Protein AF-A0A7S4SI48-F1 (afdb_monomer_lite)

Foldseek 3Di:
DDPQLPPPDDLVSNLVCQACVVVPPVQNVLQVVLLVLLVVLLVVLLVPPPPVPCSVVVVVLVVVLLVVQQVVSSVCCNVVVHHYDNLNSLLSLLLSVQSVVVVVVVVVVVVPDDDDDDPDDDDDDCPPDPDPVPVVVVSVVSNVVSVVSNVVVLVVCCVVHDVVVNVSSVVSSVNSNVSNVVSCVPRPPPPPPPPPVPPPPPDD

Sequence (204 aa):
MSDNCDSDKQLTDRIGCILSYAGSTTDISINYSLILANMFLAIRLMTNSRYDRCAAEKILYAILGFTFVVLFQIVLCLIVGCVGVSIIWCAICGWILREEKFLSSEQITTTTTRPAPNNDTSCGAVTSSPPIVATEQSKLNLLSIVLSMDLSAIIYYSIVEEPITTLAHILAIIMGICISYVGERFFYPTVSSESTIPLIGNRN

Secondary structure (DSSP, 8-state):
----S-TTS-HHHHHHHHHTGGG-HHHHHHHHHHHHHHHHHHHHHHHT-S-TTSHHHHHHHHHHHHHHHHHHHHHHHHHH---SSHHHHHHHHHHHHHHHHHHHHHHHHHHH-------------------THHHHHHHHHHHHHHHHHHHHHHHHHHHHS-HHHHHHHHHHHHHHHHHHHHHHHHH-----------------

Radius of gyration: 23.15 Å; chains: 1; bounding box: 63×39×73 Å

Organism: NCBI:txid49249

pLDDT: mean 84.89, std 14.64, range [45.5, 98.31]

Structure (mmCIF, N/CA/C/O backbone):
data_AF-A0A7S4SI48-F1
#
_entry.id   AF-A0A7S4SI48-F1
#
loop_
_atom_site.group_PDB
_atom_site.id
_atom_site.type_symbol
_atom_site.label_atom_id
_atom_site.label_alt_id
_atom_site.label_comp_id
_atom_site.label_asym_id
_atom_site.label_entity_id
_atom_site.label_seq_id
_atom_site.pdbx_PDB_ins_code
_atom_site.Cartn_x
_atom_site.Cartn_y
_atom_site.Cartn_z
_atom_site.occupancy
_atom_site.B_iso_or_equiv
_atom_site.auth_seq_id
_atom_site.auth_comp_id
_atom_site.auth_asym_id
_atom_site.auth_atom_id
_atom_site.pdbx_PDB_model_num
ATOM 1 N N . MET A 1 1 ? -12.183 2.591 25.058 1.00 46.19 1 MET A N 1
ATOM 2 C CA . MET A 1 1 ? -12.044 3.478 23.881 1.00 46.19 1 MET A CA 1
ATOM 3 C C . MET A 1 1 ? -12.475 2.619 22.703 1.00 46.19 1 MET A C 1
ATOM 5 O O . MET A 1 1 ? -11.792 1.646 22.463 1.00 46.19 1 MET A O 1
ATOM 9 N N . SER A 1 2 ? -13.636 2.765 22.062 1.00 49.06 2 SER A N 1
ATOM 10 C CA . SER A 1 2 ? -14.446 3.965 21.836 1.00 49.06 2 SER A CA 1
ATOM 11 C C . SER A 1 2 ? -15.885 3.593 21.432 1.00 49.06 2 SER A C 1
ATOM 13 O O . SER A 1 2 ? -16.074 2.981 20.388 1.00 49.06 2 SER A O 1
ATOM 15 N N . ASP A 1 3 ? -16.893 4.063 22.171 1.00 53.47 3 ASP A N 1
ATOM 16 C CA . ASP A 1 3 ? -18.325 3.959 21.812 1.00 53.47 3 ASP A CA 1
ATOM 17 C C . ASP A 1 3 ? -18.756 4.972 20.717 1.00 53.47 3 ASP A C 1
ATOM 19 O O . ASP A 1 3 ? -19.923 5.332 20.600 1.00 53.47 3 ASP A O 1
ATOM 23 N N . ASN A 1 4 ? -17.823 5.514 19.921 1.00 60.56 4 ASN A N 1
ATOM 24 C CA . ASN A 1 4 ? -18.062 6.766 19.181 1.00 60.56 4 ASN A CA 1
ATOM 25 C C . ASN A 1 4 ? -18.549 6.622 17.729 1.00 60.56 4 ASN A C 1
ATOM 27 O O . ASN A 1 4 ? -19.056 7.599 17.165 1.00 60.56 4 ASN A O 1
ATOM 31 N N . CYS A 1 5 ? -18.449 5.437 17.123 1.00 72.19 5 CYS A N 1
ATOM 32 C CA . CYS A 1 5 ? -19.002 5.185 15.789 1.00 72.19 5 CYS A CA 1
ATOM 33 C C . CYS A 1 5 ? -20.362 4.480 15.900 1.00 72.19 5 CYS A C 1
ATOM 35 O O . CYS A 1 5 ? -20.529 3.361 15.421 1.00 72.19 5 CYS A O 1
ATOM 37 N N . ASP A 1 6 ? -21.304 5.139 16.575 1.00 80.88 6 ASP A N 1
ATOM 38 C CA . ASP A 1 6 ? -22.668 4.659 16.806 1.00 80.88 6 ASP A CA 1
ATOM 39 C C . ASP A 1 6 ? -23.321 4.116 15.517 1.00 80.88 6 ASP A C 1
ATOM 41 O O . ASP A 1 6 ? -23.283 4.768 14.463 1.00 80.88 6 ASP A O 1
ATOM 45 N N . SER A 1 7 ? -23.886 2.906 15.591 1.00 75.44 7 SER A N 1
ATOM 46 C CA . SER A 1 7 ? -24.428 2.173 14.439 1.00 75.44 7 SER A CA 1
ATOM 47 C C . SER A 1 7 ? -25.642 2.852 13.812 1.00 75.44 7 SER A C 1
ATOM 49 O O . SER A 1 7 ? -25.917 2.617 12.634 1.00 75.44 7 SER A O 1
ATOM 51 N N . ASP A 1 8 ? -26.315 3.716 14.573 1.00 84.06 8 ASP A N 1
ATOM 52 C CA . ASP A 1 8 ? -27.567 4.369 14.185 1.00 84.06 8 ASP A CA 1
ATOM 53 C C . ASP A 1 8 ? -27.353 5.635 13.334 1.00 84.06 8 ASP A C 1
ATOM 55 O O . ASP A 1 8 ? -28.307 6.226 12.820 1.00 84.06 8 ASP A O 1
ATOM 59 N N . LYS A 1 9 ? -26.098 6.063 13.144 1.00 86.25 9 LYS A N 1
ATOM 60 C CA . LYS A 1 9 ? -25.758 7.233 12.322 1.00 86.25 9 LYS A CA 1
ATOM 61 C C . LYS A 1 9 ? -25.816 6.934 10.824 1.00 86.25 9 LYS A C 1
ATOM 63 O O . LYS A 1 9 ? -25.697 5.792 10.376 1.00 86.25 9 LYS A O 1
ATOM 68 N N . GLN A 1 10 ? -25.940 7.995 10.023 1.00 93.94 10 GLN A N 1
ATOM 69 C CA . GLN A 1 10 ? -25.889 7.881 8.566 1.00 93.94 10 GLN A CA 1
ATOM 70 C C . GLN A 1 10 ? -24.561 7.252 8.112 1.00 93.94 10 GLN A C 1
ATOM 72 O O . GLN A 1 10 ? -23.513 7.437 8.734 1.00 93.94 10 GLN A O 1
ATOM 77 N N . LEU A 1 11 ? -24.589 6.526 6.989 1.00 92.44 11 LEU A N 1
ATOM 78 C CA . LEU A 1 11 ? -23.413 5.843 6.431 1.00 92.44 11 LEU A CA 1
ATOM 79 C C . LEU A 1 11 ? -22.208 6.786 6.259 1.00 92.44 11 LEU A C 1
ATOM 81 O O . LEU A 1 11 ? -21.071 6.388 6.503 1.00 92.44 11 LEU A O 1
ATOM 85 N N . THR A 1 12 ? -22.455 8.040 5.878 1.00 92.38 12 THR A N 1
ATOM 86 C CA . THR A 1 12 ? -21.428 9.080 5.726 1.00 92.38 12 THR A CA 1
ATOM 87 C C . THR A 1 12 ? -20.702 9.383 7.032 1.00 92.38 12 THR A C 1
ATOM 89 O O . THR A 1 12 ? -19.479 9.511 7.028 1.00 92.38 12 THR A O 1
ATOM 92 N N . ASP A 1 13 ? -21.422 9.423 8.154 1.00 92.25 13 ASP A N 1
ATOM 93 C CA . ASP A 1 13 ? -20.842 9.682 9.474 1.00 92.25 13 ASP A CA 1
ATOM 94 C C . ASP A 1 13 ? -19.998 8.493 9.933 1.00 92.25 13 ASP A C 1
ATOM 96 O O . ASP A 1 13 ? -18.921 8.672 10.500 1.00 92.25 13 ASP A O 1
ATOM 100 N N . ARG A 1 14 ? -20.447 7.267 9.628 1.00 91.25 14 ARG A N 1
ATOM 101 C CA . ARG A 1 14 ? -19.695 6.039 9.919 1.00 91.25 14 ARG A CA 1
ATOM 102 C C . ARG A 1 14 ? -18.386 5.990 9.134 1.00 91.25 14 ARG A C 1
ATOM 104 O O . ARG A 1 14 ? -17.337 5.738 9.722 1.00 91.25 14 ARG A O 1
ATOM 111 N N . ILE A 1 15 ? -18.422 6.297 7.836 1.00 92.88 15 ILE A N 1
ATOM 112 C CA . ILE A 1 15 ? -17.212 6.384 7.001 1.00 92.88 15 ILE A CA 1
ATOM 113 C C . ILE A 1 15 ? -16.280 7.483 7.526 1.00 92.88 15 ILE A C 1
ATOM 115 O O . ILE A 1 15 ? -15.084 7.245 7.685 1.00 92.88 15 ILE A O 1
ATOM 119 N N . GLY A 1 16 ? -16.815 8.661 7.858 1.00 92.50 16 GLY A N 1
ATOM 120 C CA . GLY A 1 16 ? -16.037 9.745 8.457 1.00 92.50 16 GLY A CA 1
ATOM 121 C C . GLY A 1 16 ? -15.368 9.331 9.771 1.00 92.50 16 GLY A C 1
ATOM 122 O O . GLY A 1 16 ? -14.191 9.621 9.980 1.00 92.50 16 GLY A O 1
ATOM 123 N N . CYS A 1 17 ? -16.074 8.589 10.626 1.00 92.81 17 CYS A N 1
ATOM 124 C CA . CYS A 1 17 ? -15.545 8.052 11.882 1.00 92.81 17 CYS A CA 1
ATOM 125 C C . CYS A 1 17 ? -14.372 7.084 11.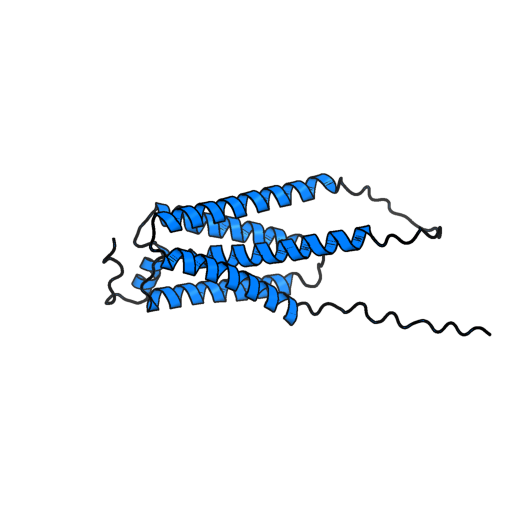645 1.00 92.81 17 CYS A C 1
ATOM 127 O O . CYS A 1 17 ? -13.326 7.217 12.283 1.00 92.81 17 CYS A O 1
ATOM 129 N N . ILE A 1 18 ? -14.508 6.173 10.671 1.00 93.00 18 ILE A N 1
ATOM 130 C CA . ILE A 1 18 ? -13.456 5.222 10.274 1.00 93.00 18 ILE A CA 1
ATOM 131 C C . ILE A 1 18 ? -12.211 5.967 9.775 1.00 93.00 18 ILE A C 1
ATOM 133 O O . ILE A 1 18 ? -11.102 5.682 10.223 1.00 93.00 18 ILE A O 1
ATOM 137 N N . LEU A 1 19 ? -12.386 6.938 8.871 1.00 93.50 19 LEU A N 1
ATOM 138 C CA . LEU A 1 19 ? -11.277 7.669 8.246 1.00 93.50 19 LEU A CA 1
ATOM 139 C C . LEU A 1 19 ? -10.577 8.653 9.193 1.00 93.50 19 LEU A C 1
ATOM 141 O O . LEU A 1 19 ? -9.405 8.970 8.983 1.00 93.50 19 LEU A O 1
ATOM 145 N N . SER A 1 20 ? -11.284 9.135 10.217 1.00 93.94 20 SER A N 1
ATOM 146 C CA . SER A 1 20 ? -10.770 10.074 11.222 1.00 93.94 20 SER A CA 1
ATOM 147 C C . SER A 1 20 ? -10.245 9.394 12.484 1.00 93.94 20 SER A C 1
ATOM 149 O O . SER A 1 20 ? -9.916 10.081 13.445 1.00 93.94 20 SER A O 1
ATOM 151 N N . TYR A 1 21 ? -10.177 8.063 12.524 1.00 91.19 21 TYR A N 1
ATOM 152 C CA . TYR A 1 21 ? -9.745 7.334 13.716 1.00 91.19 21 TYR A CA 1
ATOM 153 C C . TYR A 1 21 ? -10.528 7.707 14.983 1.00 91.19 21 TYR A C 1
ATOM 155 O O . TYR A 1 21 ? -9.948 7.898 16.051 1.00 91.19 21 TYR A O 1
ATOM 163 N N . ALA A 1 22 ? -11.844 7.911 14.848 1.00 91.00 22 ALA A N 1
ATOM 164 C CA . ALA A 1 22 ? -12.693 8.450 15.913 1.00 91.00 22 ALA A CA 1
ATOM 165 C C . ALA A 1 22 ? -12.148 9.756 16.550 1.00 91.00 22 ALA A C 1
ATOM 167 O O . ALA A 1 22 ? -12.405 10.040 17.720 1.00 91.00 22 ALA A O 1
ATOM 168 N N . GLY A 1 23 ? -11.394 10.550 15.781 1.00 91.06 23 GLY A N 1
ATOM 169 C CA . GLY A 1 23 ? -10.761 11.800 16.203 1.00 91.06 23 GLY A CA 1
ATOM 170 C C . GLY A 1 23 ? -9.327 11.675 16.735 1.00 91.06 23 GLY A C 1
ATOM 171 O O . GLY A 1 23 ? -8.767 12.688 17.154 1.00 91.06 23 GLY A O 1
ATOM 172 N N . SER A 1 24 ? -8.712 10.486 16.729 1.00 94.25 24 SER A N 1
ATOM 173 C CA . SER A 1 24 ? -7.330 10.300 17.199 1.00 94.25 24 SER A CA 1
ATOM 174 C C . SER A 1 24 ? -6.320 10.961 16.257 1.00 94.25 24 SER A C 1
ATOM 176 O O . SER A 1 24 ? -6.007 10.454 15.179 1.00 94.25 24 SER A O 1
ATOM 178 N N . THR A 1 25 ? -5.767 12.104 16.668 1.00 95.56 25 THR A N 1
ATOM 179 C CA . THR A 1 25 ? -4.776 12.856 15.879 1.00 95.56 25 THR A CA 1
ATOM 180 C C . THR A 1 25 ? -3.475 12.083 15.678 1.00 95.56 25 THR A C 1
ATOM 182 O O . THR A 1 25 ? -2.888 12.150 14.596 1.00 95.56 25 THR A O 1
ATOM 185 N N . THR A 1 26 ? -3.041 11.323 16.687 1.00 94.38 26 THR A N 1
ATOM 186 C CA . THR A 1 26 ? -1.832 10.495 16.620 1.00 94.38 26 THR A CA 1
ATOM 187 C C . THR A 1 26 ? -1.979 9.419 15.549 1.00 94.38 26 THR A C 1
ATOM 189 O O . THR A 1 26 ? -1.147 9.352 14.644 1.00 94.38 26 THR A O 1
ATOM 192 N N . ASP A 1 27 ? -3.071 8.650 15.572 1.00 93.62 27 ASP A N 1
ATOM 193 C CA . ASP A 1 27 ? -3.288 7.577 14.598 1.00 93.62 27 ASP A CA 1
ATOM 194 C C . ASP A 1 27 ? -3.490 8.110 13.183 1.00 93.62 27 ASP A C 1
ATOM 196 O O . ASP A 1 27 ? -2.926 7.559 12.235 1.00 93.62 27 ASP A O 1
ATOM 200 N N . ILE A 1 28 ? -4.214 9.225 13.031 1.00 95.94 28 ILE A N 1
ATOM 201 C CA . ILE A 1 28 ? -4.302 9.933 11.750 1.00 95.94 28 ILE A CA 1
ATOM 202 C C . ILE A 1 28 ? -2.883 10.253 11.253 1.00 95.94 28 ILE A C 1
ATOM 204 O O . ILE A 1 28 ? -2.519 9.896 10.133 1.00 95.94 28 ILE A O 1
ATOM 208 N N . SER A 1 29 ? -2.054 10.900 12.075 1.00 97.00 29 SER A N 1
ATOM 209 C CA . SER A 1 29 ? -0.729 11.352 11.639 1.00 97.00 29 SER A CA 1
ATOM 210 C C . SER A 1 29 ? 0.184 10.196 11.208 1.00 97.00 29 SER A C 1
ATOM 212 O O . SER A 1 29 ? 0.817 10.276 10.153 1.00 97.00 29 SER A O 1
ATOM 214 N N . ILE A 1 30 ? 0.196 9.090 11.960 1.00 96.38 30 ILE A N 1
ATOM 215 C CA . ILE A 1 30 ? 1.003 7.904 11.653 1.00 96.38 30 ILE A CA 1
ATOM 216 C C . ILE A 1 30 ? 0.517 7.266 10.351 1.00 96.38 30 ILE A C 1
ATOM 218 O O . ILE A 1 30 ? 1.291 7.093 9.414 1.00 96.38 30 ILE A O 1
ATOM 222 N N . ASN A 1 31 ? -0.774 6.962 10.235 1.00 96.69 31 ASN A N 1
ATOM 223 C CA . ASN A 1 31 ? -1.256 6.185 9.097 1.00 96.69 31 ASN A CA 1
ATOM 224 C C . ASN A 1 31 ? -1.242 6.967 7.787 1.00 96.69 31 ASN A C 1
ATOM 226 O O . ASN A 1 31 ? -0.839 6.423 6.760 1.00 96.69 31 ASN A O 1
ATOM 230 N N . TYR A 1 32 ? -1.639 8.241 7.796 1.00 97.50 32 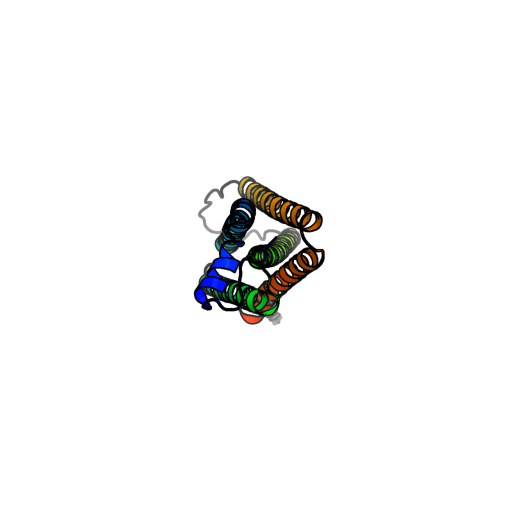TYR A N 1
ATOM 231 C CA . TYR A 1 32 ? -1.625 9.033 6.568 1.00 97.50 32 TYR A CA 1
ATOM 232 C C . TYR A 1 32 ? -0.197 9.385 6.128 1.00 97.50 32 TYR A C 1
ATOM 234 O O . TYR A 1 32 ? 0.060 9.428 4.925 1.00 97.50 32 TYR A O 1
ATOM 242 N N . SER A 1 33 ? 0.755 9.563 7.055 1.00 97.88 33 SER A N 1
ATOM 243 C CA . SER A 1 33 ? 2.166 9.741 6.676 1.00 97.88 33 SER A CA 1
ATOM 244 C C . SER A 1 33 ? 2.763 8.474 6.058 1.00 97.88 33 SER A C 1
ATOM 246 O O . SER A 1 33 ? 3.446 8.573 5.038 1.00 97.88 33 SER A O 1
ATOM 248 N N . LEU A 1 34 ? 2.436 7.287 6.584 1.00 97.81 34 LEU A N 1
ATOM 249 C CA . LEU A 1 34 ? 2.844 6.007 5.993 1.00 97.81 34 LEU A CA 1
ATOM 250 C C . LEU A 1 34 ? 2.216 5.777 4.618 1.00 97.81 34 LEU A C 1
ATOM 252 O O . LEU A 1 34 ? 2.923 5.356 3.706 1.00 97.81 34 LEU A O 1
ATOM 256 N N . ILE A 1 35 ? 0.929 6.099 4.429 1.00 97.69 35 ILE A N 1
ATOM 257 C CA . ILE A 1 35 ? 0.286 6.035 3.106 1.00 97.69 35 ILE A CA 1
ATOM 258 C C . ILE A 1 35 ? 1.033 6.932 2.116 1.00 97.69 35 ILE A C 1
ATOM 260 O O . ILE A 1 35 ? 1.364 6.485 1.020 1.00 97.69 35 ILE A O 1
ATOM 264 N N . LEU A 1 36 ? 1.336 8.177 2.492 1.00 97.50 36 LEU A N 1
ATOM 265 C CA . LEU A 1 36 ? 2.053 9.109 1.620 1.00 97.50 36 LEU A CA 1
ATOM 266 C C . LEU A 1 36 ? 3.472 8.626 1.293 1.00 97.50 36 LEU A C 1
ATOM 268 O O . LEU A 1 36 ? 3.870 8.670 0.129 1.00 97.50 36 LEU A O 1
ATOM 272 N N . ALA A 1 37 ? 4.221 8.140 2.287 1.00 97.69 37 ALA A N 1
ATOM 273 C CA . ALA A 1 37 ? 5.576 7.625 2.097 1.00 97.69 37 ALA A CA 1
ATOM 274 C C . ALA A 1 37 ? 5.598 6.399 1.169 1.00 97.69 37 ALA A C 1
ATOM 276 O O . ALA A 1 37 ? 6.371 6.361 0.208 1.00 97.69 37 ALA A O 1
ATOM 277 N N . ASN A 1 38 ? 4.699 5.441 1.404 1.00 97.50 38 ASN A N 1
ATOM 278 C CA . ASN A 1 38 ? 4.556 4.242 0.585 1.00 97.50 38 ASN A CA 1
ATOM 279 C C . ASN A 1 38 ? 4.104 4.573 -0.843 1.00 97.50 38 ASN A C 1
ATOM 281 O O . ASN A 1 38 ? 4.701 4.090 -1.802 1.00 97.50 38 ASN A O 1
ATOM 285 N N . MET A 1 39 ? 3.110 5.450 -1.015 1.00 96.25 39 MET A N 1
ATOM 286 C CA . MET A 1 39 ? 2.669 5.892 -2.344 1.00 96.25 39 MET A CA 1
ATOM 287 C C . MET A 1 39 ? 3.792 6.597 -3.109 1.00 96.25 39 MET A C 1
ATOM 289 O O . MET A 1 39 ? 4.003 6.319 -4.290 1.00 96.25 39 MET A O 1
ATOM 293 N N . PHE A 1 40 ? 4.546 7.480 -2.447 1.00 95.88 40 PHE A N 1
ATOM 294 C CA . PHE A 1 40 ? 5.688 8.151 -3.063 1.00 95.88 40 PHE A CA 1
ATOM 295 C C . PHE A 1 40 ? 6.748 7.147 -3.527 1.00 95.88 40 PHE A C 1
ATOM 297 O O . PHE A 1 40 ? 7.218 7.232 -4.664 1.00 95.88 40 PHE A O 1
ATOM 304 N N . LEU A 1 41 ? 7.097 6.173 -2.682 1.00 95.50 41 LEU A N 1
ATOM 305 C CA . LEU A 1 41 ? 8.054 5.127 -3.028 1.00 95.50 41 LEU A CA 1
ATOM 306 C C . LEU A 1 41 ? 7.545 4.242 -4.176 1.00 95.50 41 LEU A C 1
ATOM 308 O O . LEU A 1 41 ? 8.279 4.026 -5.138 1.00 95.50 41 LEU A O 1
ATOM 312 N N . ALA A 1 42 ? 6.287 3.801 -4.137 1.00 94.06 42 ALA A N 1
ATOM 313 C CA . ALA A 1 42 ? 5.680 3.000 -5.199 1.00 94.06 42 ALA A CA 1
ATOM 314 C C . ALA A 1 42 ? 5.699 3.737 -6.551 1.00 94.06 42 ALA A C 1
ATOM 316 O O . ALA A 1 42 ? 6.126 3.179 -7.561 1.00 94.06 42 ALA A O 1
ATOM 317 N N . ILE A 1 43 ? 5.330 5.024 -6.576 1.00 92.56 43 ILE A N 1
ATOM 318 C CA . ILE A 1 43 ? 5.403 5.859 -7.786 1.00 92.56 43 ILE A CA 1
ATOM 319 C C . ILE A 1 43 ? 6.851 5.989 -8.276 1.00 92.56 43 ILE A C 1
ATOM 321 O O . ILE A 1 43 ? 7.111 5.890 -9.476 1.00 92.56 43 ILE A O 1
ATOM 325 N N . ARG A 1 44 ? 7.818 6.184 -7.372 1.00 91.81 44 ARG A N 1
ATOM 326 C CA . ARG A 1 44 ? 9.246 6.250 -7.727 1.00 91.81 44 ARG A CA 1
ATOM 327 C C . ARG A 1 44 ? 9.765 4.944 -8.324 1.00 91.81 44 ARG A C 1
ATOM 329 O O . ARG A 1 44 ? 10.555 5.002 -9.263 1.00 91.81 44 ARG A O 1
ATOM 336 N N . LEU A 1 45 ? 9.324 3.794 -7.817 1.00 89.25 45 LEU A N 1
ATOM 337 C CA . LEU A 1 45 ? 9.683 2.487 -8.370 1.00 89.25 45 LEU A CA 1
ATOM 338 C C . LEU A 1 45 ? 9.073 2.292 -9.765 1.00 89.25 45 LEU A C 1
ATOM 340 O O . LEU A 1 45 ? 9.786 1.920 -10.694 1.00 89.25 45 LEU A O 1
ATOM 344 N N . MET A 1 46 ? 7.799 2.652 -9.948 1.00 86.31 46 MET A N 1
ATOM 345 C CA . MET A 1 46 ? 7.117 2.538 -11.243 1.00 86.31 46 MET A CA 1
ATOM 346 C C . MET A 1 46 ? 7.703 3.466 -12.316 1.00 86.31 46 MET A C 1
ATOM 348 O O . MET A 1 46 ? 7.915 3.043 -13.449 1.00 86.31 46 MET A O 1
ATOM 352 N N . THR A 1 47 ? 7.998 4.722 -11.968 1.00 86.69 47 THR A N 1
ATOM 353 C CA . THR A 1 47 ? 8.519 5.735 -12.911 1.00 86.69 47 THR A CA 1
ATOM 354 C C . THR A 1 47 ? 9.956 5.481 -13.366 1.00 86.69 47 THR A C 1
ATOM 356 O O . THR A 1 47 ? 10.371 6.027 -14.382 1.00 86.69 47 THR A O 1
ATOM 359 N N . ASN A 1 48 ? 10.727 4.667 -12.642 1.00 81.94 48 ASN A N 1
ATOM 360 C CA . ASN A 1 48 ? 12.118 4.363 -12.995 1.00 81.94 48 ASN A CA 1
ATOM 361 C C . ASN A 1 48 ? 12.272 3.093 -13.850 1.00 81.94 48 ASN A C 1
ATOM 363 O O . ASN A 1 48 ? 13.377 2.747 -14.269 1.00 81.94 48 ASN A O 1
ATOM 367 N N . SER A 1 49 ? 11.179 2.371 -14.103 1.00 70.19 49 SER A N 1
ATOM 368 C CA . SER A 1 49 ? 11.197 1.208 -14.985 1.00 70.19 49 SER A CA 1
ATOM 369 C C . SER A 1 49 ? 11.470 1.684 -16.417 1.00 70.19 49 SER A C 1
ATOM 371 O O . SER A 1 49 ? 10.651 2.386 -16.998 1.00 70.19 49 SER A O 1
ATOM 373 N N . ARG A 1 50 ? 12.619 1.306 -17.001 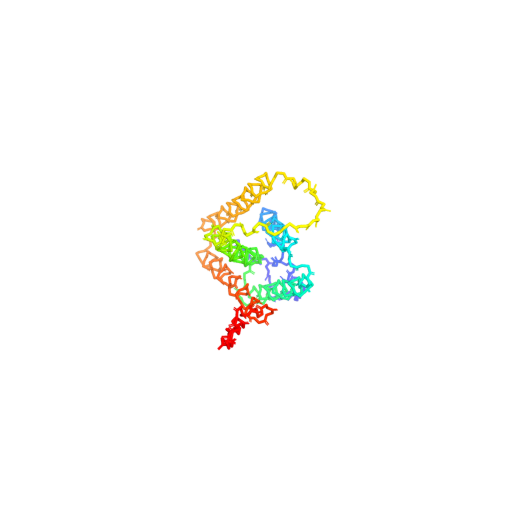1.00 63.50 50 ARG A N 1
ATOM 374 C CA . ARG A 1 50 ? 13.080 1.730 -18.348 1.00 63.50 50 ARG A CA 1
ATOM 375 C C . ARG A 1 50 ? 12.206 1.238 -19.522 1.00 63.50 50 ARG A C 1
ATOM 377 O O . ARG A 1 50 ? 12.632 1.300 -20.672 1.00 63.50 50 ARG A O 1
ATOM 384 N N . TYR A 1 51 ? 11.008 0.723 -19.257 1.00 58.72 51 TYR A N 1
ATOM 385 C CA . TYR A 1 51 ? 10.068 0.231 -20.262 1.00 58.72 51 TYR A CA 1
ATOM 386 C C . TYR A 1 51 ? 8.983 1.282 -20.540 1.00 58.72 51 TYR A C 1
ATOM 388 O O . TYR A 1 51 ? 7.854 1.190 -20.058 1.00 58.72 51 TYR A O 1
ATOM 396 N N . ASP A 1 52 ? 9.325 2.272 -21.368 1.00 56.59 52 ASP A N 1
ATOM 397 C CA . ASP A 1 52 ? 8.466 3.425 -21.696 1.00 56.59 52 ASP A CA 1
ATOM 398 C C . ASP A 1 52 ? 7.124 3.058 -22.353 1.00 56.59 52 ASP A C 1
ATOM 400 O O . ASP A 1 52 ? 6.169 3.829 -22.287 1.00 56.59 52 ASP A O 1
ATOM 404 N N . ARG A 1 53 ? 7.002 1.883 -22.986 1.00 58.81 53 ARG A N 1
ATOM 405 C CA . ARG A 1 53 ? 5.784 1.534 -23.743 1.00 58.81 53 ARG A CA 1
ATOM 406 C C . ARG A 1 53 ? 4.635 0.957 -22.911 1.00 58.81 53 ARG A C 1
ATOM 408 O O . ARG A 1 53 ? 3.526 0.915 -23.425 1.00 58.81 53 ARG A O 1
ATOM 415 N N . CYS A 1 54 ? 4.853 0.607 -21.641 1.00 69.38 54 CYS A N 1
ATOM 416 C CA . CYS A 1 54 ? 3.813 0.013 -20.780 1.00 69.38 54 CYS A CA 1
ATOM 417 C C . CYS A 1 54 ? 3.606 0.756 -19.446 1.00 69.38 54 CYS A C 1
ATOM 419 O O . CYS A 1 54 ? 2.952 0.239 -18.541 1.00 69.38 54 CYS A O 1
ATOM 421 N N . ALA A 1 55 ? 4.133 1.977 -19.294 1.00 81.62 55 ALA A N 1
ATOM 422 C CA . ALA A 1 55 ? 3.991 2.738 -18.048 1.00 81.62 55 ALA A CA 1
ATOM 423 C C . ALA A 1 55 ? 2.521 3.067 -17.713 1.00 81.62 55 ALA A C 1
ATOM 425 O O . ALA A 1 55 ? 2.119 2.996 -16.553 1.00 81.62 55 ALA A O 1
ATOM 426 N N . ALA A 1 56 ? 1.701 3.378 -18.723 1.00 84.56 56 ALA A N 1
ATOM 427 C CA . ALA A 1 56 ? 0.287 3.703 -18.528 1.00 84.56 56 ALA A CA 1
ATOM 428 C C . ALA A 1 56 ? -0.530 2.508 -18.004 1.00 84.56 56 ALA A C 1
ATOM 430 O O . ALA A 1 56 ? -1.354 2.678 -17.109 1.00 84.56 56 ALA A O 1
ATOM 431 N N . GLU A 1 57 ? -0.267 1.300 -18.508 1.00 86.19 57 GLU A N 1
ATOM 432 C CA . GLU A 1 57 ? -0.929 0.071 -18.051 1.00 86.19 57 GLU A CA 1
ATOM 433 C C . GLU A 1 57 ? -0.526 -0.274 -16.611 1.00 86.19 57 GLU A C 1
ATOM 435 O O . GLU A 1 57 ? -1.388 -0.613 -15.799 1.00 86.19 57 GLU A O 1
ATOM 440 N N . LYS A 1 58 ? 0.755 -0.070 -16.254 1.00 86.12 58 LYS A N 1
ATOM 441 C CA . LYS A 1 58 ? 1.256 -0.211 -14.871 1.00 86.12 58 LYS A CA 1
ATOM 442 C C . LYS A 1 58 ? 0.541 0.721 -13.918 1.00 86.12 58 LYS A C 1
ATOM 444 O O . LYS A 1 58 ? 0.046 0.279 -12.884 1.00 86.12 58 LYS A O 1
ATOM 449 N N . ILE A 1 59 ? 0.452 1.993 -14.289 1.00 89.50 59 ILE A N 1
ATOM 450 C CA . ILE A 1 59 ? -0.227 3.005 -13.483 1.00 89.50 59 ILE A CA 1
ATOM 451 C C . ILE A 1 59 ? -1.716 2.675 -13.353 1.00 89.50 59 ILE A C 1
ATOM 453 O O . ILE A 1 59 ? -2.248 2.742 -12.249 1.00 89.50 59 ILE A O 1
ATOM 457 N N . LEU A 1 60 ? -2.386 2.272 -14.437 1.00 91.38 60 LEU A N 1
ATOM 458 C CA . LEU A 1 60 ? -3.795 1.883 -14.387 1.00 91.38 60 LEU A CA 1
ATOM 459 C C . LEU A 1 60 ? -4.015 0.694 -13.444 1.00 91.38 60 LEU A C 1
ATOM 461 O O . LEU A 1 60 ? -4.911 0.743 -12.605 1.00 91.38 60 LEU A O 1
ATOM 465 N N . TYR A 1 61 ? -3.180 -0.343 -13.536 1.00 91.38 61 TYR A N 1
ATOM 466 C CA . TYR A 1 61 ? -3.259 -1.496 -12.643 1.00 91.38 61 TYR A CA 1
ATOM 467 C C . TYR A 1 61 ? -3.003 -1.112 -11.179 1.00 91.38 61 TYR A C 1
ATOM 469 O O . TYR A 1 61 ? -3.738 -1.545 -10.292 1.00 91.38 61 TYR A O 1
ATOM 477 N N . ALA A 1 62 ? -2.014 -0.253 -10.920 1.00 92.62 62 ALA A N 1
ATOM 478 C CA . ALA A 1 62 ? -1.742 0.282 -9.587 1.00 92.62 62 ALA A CA 1
ATOM 479 C C . ALA A 1 62 ? -2.929 1.074 -9.025 1.00 92.62 62 ALA A C 1
ATOM 481 O O . ALA A 1 62 ? -3.294 0.879 -7.867 1.00 92.62 62 ALA A O 1
ATOM 482 N N . ILE A 1 63 ? -3.578 1.906 -9.845 1.00 94.75 63 ILE A N 1
ATOM 483 C CA . ILE A 1 63 ? -4.791 2.637 -9.458 1.00 94.75 63 ILE A CA 1
ATOM 484 C C . ILE A 1 63 ? -5.921 1.657 -9.132 1.00 94.75 63 ILE A C 1
ATOM 486 O O . ILE A 1 63 ? -6.522 1.771 -8.069 1.00 94.75 63 ILE A O 1
ATOM 490 N N . LEU A 1 64 ? -6.183 0.670 -9.996 1.00 95.50 64 LEU A N 1
ATOM 491 C CA . LEU A 1 64 ? -7.229 -0.332 -9.768 1.00 95.50 64 LEU A CA 1
ATOM 492 C C . LEU A 1 64 ? -6.973 -1.148 -8.494 1.00 95.50 64 LEU A C 1
ATOM 494 O O . LEU A 1 64 ? -7.890 -1.337 -7.695 1.00 95.50 64 LEU A O 1
ATOM 498 N N . GLY A 1 65 ? -5.730 -1.585 -8.273 1.00 95.44 65 GLY A N 1
ATOM 499 C CA . GLY A 1 65 ? -5.320 -2.290 -7.061 1.00 95.44 65 GLY A CA 1
ATOM 500 C C . GLY A 1 65 ? -5.482 -1.431 -5.806 1.00 95.44 65 GLY A C 1
ATOM 501 O O . GLY A 1 65 ? -6.057 -1.887 -4.820 1.00 95.44 65 GLY A O 1
ATOM 502 N N . PHE A 1 66 ? -5.060 -0.165 -5.849 1.00 96.38 66 PHE A N 1
ATOM 503 C CA . PHE A 1 66 ? -5.237 0.776 -4.741 1.00 96.38 66 PHE A CA 1
ATOM 504 C C . PHE A 1 66 ? -6.720 1.029 -4.436 1.00 96.38 66 PHE A C 1
ATOM 506 O O . PHE A 1 66 ? -7.136 0.935 -3.282 1.00 96.38 66 PHE A O 1
ATOM 513 N N . THR A 1 67 ? -7.542 1.282 -5.460 1.00 96.75 67 THR A N 1
ATOM 514 C CA . THR A 1 67 ? -8.994 1.451 -5.307 1.00 96.75 67 THR A CA 1
ATOM 515 C C . THR A 1 67 ? -9.638 0.211 -4.692 1.00 96.75 67 THR A C 1
ATOM 517 O O . THR A 1 67 ? -10.451 0.344 -3.779 1.00 96.75 67 THR A O 1
ATOM 520 N N . PHE A 1 68 ? -9.249 -0.988 -5.134 1.00 97.25 68 PHE A N 1
ATOM 521 C CA . PHE A 1 68 ? -9.722 -2.238 -4.544 1.00 97.25 68 PHE A CA 1
ATOM 522 C C . PHE A 1 68 ? -9.400 -2.323 -3.045 1.00 97.25 68 PHE A C 1
ATOM 524 O O . PHE A 1 68 ? -10.298 -2.597 -2.253 1.00 97.25 68 PHE A O 1
ATOM 531 N N . VAL A 1 69 ? -8.160 -2.028 -2.637 1.00 97.31 69 VAL A N 1
ATOM 532 C CA . VAL A 1 69 ? -7.746 -2.072 -1.222 1.00 97.31 69 VAL A CA 1
ATOM 533 C C . VAL A 1 69 ? -8.496 -1.041 -0.372 1.00 97.31 69 VAL A C 1
ATOM 535 O O . VAL A 1 69 ? -8.928 -1.362 0.734 1.00 97.31 69 VAL A O 1
ATOM 538 N N . VAL A 1 70 ? -8.699 0.180 -0.880 1.00 96.81 70 VAL A N 1
ATOM 539 C CA . VAL A 1 70 ? -9.482 1.223 -0.191 1.00 96.81 70 VAL A CA 1
ATOM 540 C C . VAL A 1 70 ? -10.920 0.754 0.042 1.00 96.81 70 VAL A C 1
ATOM 542 O O . VAL A 1 70 ? -11.429 0.846 1.159 1.00 96.81 70 VAL A O 1
ATOM 545 N N . LEU A 1 71 ? -11.575 0.223 -0.997 1.00 96.25 71 LEU A N 1
ATOM 546 C CA . LEU A 1 71 ? -12.945 -0.282 -0.894 1.00 96.25 71 LEU A CA 1
ATOM 547 C C . LEU A 1 71 ? -13.032 -1.478 0.056 1.00 96.25 71 LEU A C 1
ATOM 549 O O . LEU A 1 71 ? -13.929 -1.522 0.897 1.00 96.25 71 LEU A O 1
ATOM 553 N N . PHE A 1 72 ? -12.081 -2.409 -0.036 1.00 95.94 72 PHE A N 1
ATOM 554 C CA . PHE A 1 72 ? -11.979 -3.551 0.866 1.00 95.94 72 PHE A CA 1
ATOM 555 C C . PHE A 1 72 ? -11.872 -3.100 2.327 1.00 95.94 72 PHE A C 1
ATOM 557 O O . PHE A 1 72 ? -12.622 -3.595 3.164 1.00 95.94 72 PHE A O 1
ATOM 564 N N . GLN A 1 73 ? -11.018 -2.116 2.626 1.00 95.44 73 GLN A N 1
ATOM 565 C CA . GLN A 1 73 ? -10.856 -1.584 3.980 1.00 95.44 73 GLN A CA 1
ATOM 566 C C . GLN A 1 73 ? -12.144 -0.957 4.521 1.00 95.44 73 GLN A C 1
ATOM 568 O O . GLN A 1 73 ? -12.534 -1.224 5.658 1.00 95.44 73 GLN A O 1
ATOM 573 N N . ILE A 1 74 ? -12.820 -0.136 3.711 1.00 94.81 74 ILE A N 1
ATOM 574 C CA . ILE A 1 74 ? -14.079 0.504 4.110 1.00 94.81 74 ILE A CA 1
ATOM 575 C C . ILE A 1 74 ? -15.133 -0.563 4.419 1.00 94.81 74 ILE A C 1
ATOM 577 O O . ILE A 1 74 ? -15.765 -0.514 5.472 1.00 94.81 74 ILE A O 1
ATOM 581 N N . VAL A 1 75 ? -15.300 -1.551 3.535 1.00 95.56 75 VAL A N 1
ATOM 582 C CA . VAL A 1 75 ? -16.266 -2.642 3.728 1.00 95.56 75 VAL A CA 1
ATOM 583 C C . VAL A 1 75 ? -15.922 -3.466 4.968 1.00 95.56 75 VAL A C 1
ATOM 585 O O . VAL A 1 75 ? -16.806 -3.730 5.783 1.00 95.56 75 VAL A O 1
ATOM 588 N N . LEU A 1 76 ? -14.650 -3.823 5.155 1.00 93.69 76 LEU A N 1
ATOM 589 C CA . LEU A 1 76 ? -14.195 -4.583 6.316 1.00 93.69 76 LEU A CA 1
ATOM 590 C C . LEU A 1 76 ? -14.505 -3.842 7.622 1.00 93.69 76 LEU A C 1
ATOM 592 O O . LEU A 1 76 ? -15.065 -4.442 8.536 1.00 93.69 76 LEU A O 1
ATOM 596 N N . CYS A 1 77 ? -14.227 -2.538 7.696 1.00 93.81 77 CYS A N 1
ATOM 597 C CA . CYS A 1 77 ? -14.519 -1.753 8.895 1.00 93.81 77 CYS A CA 1
ATOM 598 C C . CYS A 1 77 ? -16.004 -1.508 9.137 1.00 93.81 77 CYS A C 1
ATOM 600 O O . CYS A 1 77 ? -16.424 -1.457 10.291 1.00 93.81 77 CYS A O 1
ATOM 602 N N . LEU A 1 78 ? -16.830 -1.458 8.093 1.00 92.06 78 LEU A N 1
ATOM 603 C CA . LEU A 1 78 ? -18.282 -1.419 8.270 1.00 92.06 78 LEU A CA 1
ATOM 604 C C . LEU A 1 78 ? -18.853 -2.730 8.836 1.00 92.06 78 LEU A C 1
ATOM 606 O O . LEU A 1 78 ? -19.852 -2.671 9.553 1.00 92.06 78 LEU A O 1
ATOM 610 N N . ILE A 1 79 ? -18.238 -3.879 8.523 1.00 93.12 79 ILE A N 1
ATOM 611 C CA . ILE A 1 79 ? -18.682 -5.213 8.965 1.00 93.12 79 ILE A CA 1
ATOM 612 C C . ILE A 1 79 ? -18.134 -5.562 10.352 1.00 93.12 79 ILE A C 1
ATOM 614 O O . ILE A 1 79 ? -18.885 -5.993 11.220 1.00 93.12 79 ILE A O 1
ATOM 618 N N . VAL A 1 80 ? -16.825 -5.402 10.550 1.00 91.44 80 VAL A N 1
ATOM 619 C CA . VAL A 1 80 ? -16.116 -5.822 11.770 1.00 91.44 80 VAL A CA 1
ATOM 620 C C . VAL A 1 80 ? -16.188 -4.750 12.861 1.00 91.44 80 VAL A C 1
ATOM 622 O O . VAL A 1 80 ? -15.936 -5.038 14.024 1.00 91.44 80 VAL A O 1
ATOM 625 N N . GLY A 1 81 ? -16.542 -3.511 12.504 1.00 88.94 81 GLY A N 1
ATOM 626 C CA . GLY A 1 81 ? -16.504 -2.380 13.430 1.00 88.94 81 GLY A CA 1
ATOM 627 C C . GLY A 1 81 ? -15.085 -1.876 13.698 1.00 88.94 81 GLY A C 1
ATOM 628 O O . GLY A 1 81 ? -14.846 -1.265 14.734 1.00 88.94 81 GLY A O 1
ATOM 629 N N . CYS A 1 82 ? -14.136 -2.130 12.787 1.00 89.69 82 CYS A N 1
ATOM 630 C CA . CYS A 1 82 ? -12.799 -1.551 12.899 1.00 89.69 82 CYS A CA 1
ATOM 631 C C . CYS A 1 82 ? -12.788 -0.058 12.568 1.00 89.69 82 CYS A C 1
ATOM 633 O O . CYS A 1 82 ? -13.685 0.475 11.914 1.00 89.69 82 CYS A O 1
ATOM 635 N N . VAL A 1 83 ? -11.731 0.619 13.005 1.00 91.06 83 VAL A N 1
ATOM 636 C CA . VAL A 1 83 ? -11.485 2.028 12.722 1.00 91.06 83 VAL A CA 1
ATOM 637 C C . VAL A 1 83 ? -10.070 2.169 12.167 1.00 91.06 83 VAL A C 1
ATOM 639 O O . VAL A 1 83 ? -9.130 1.562 12.677 1.00 91.06 83 VAL A O 1
ATOM 642 N N . GLY A 1 84 ? -9.923 2.967 11.109 1.00 91.75 84 GLY A N 1
ATOM 643 C CA . GLY A 1 84 ? -8.635 3.288 10.509 1.00 91.75 84 GLY A CA 1
ATOM 644 C C . GLY A 1 84 ? -8.438 2.807 9.074 1.00 91.75 84 GLY A C 1
ATOM 645 O O . GLY A 1 84 ? -9.313 2.225 8.437 1.00 91.75 84 GLY A O 1
ATOM 646 N N . VAL A 1 85 ? -7.244 3.087 8.559 1.00 96.12 85 VAL A N 1
ATOM 647 C CA . VAL A 1 85 ? -6.788 2.871 7.179 1.00 96.12 85 VAL A CA 1
ATOM 648 C C . VAL A 1 85 ? -5.464 2.098 7.111 1.00 96.12 85 VAL A C 1
ATOM 650 O O . VAL A 1 85 ? -4.783 2.112 6.086 1.00 96.12 85 VAL A O 1
ATOM 653 N N . SER A 1 86 ? -5.076 1.414 8.191 1.00 96.75 86 SER A N 1
ATOM 654 C CA . SER A 1 86 ? -3.747 0.799 8.306 1.00 96.75 86 SER A CA 1
ATOM 655 C C . SER A 1 86 ? -3.497 -0.346 7.315 1.00 96.75 86 SER A C 1
ATOM 657 O O . SER A 1 86 ? -2.383 -0.533 6.830 1.00 96.75 86 SER A O 1
ATOM 659 N N . ILE A 1 87 ? -4.561 -1.042 6.907 1.00 96.88 87 ILE A N 1
ATOM 660 C CA . ILE A 1 87 ? -4.523 -2.066 5.852 1.00 96.88 87 ILE A CA 1
ATOM 661 C C . ILE A 1 87 ? -4.056 -1.489 4.510 1.00 96.88 87 ILE A C 1
ATOM 663 O O . ILE A 1 87 ? -3.402 -2.193 3.743 1.00 96.88 87 ILE A O 1
ATOM 667 N N . ILE A 1 88 ? -4.344 -0.214 4.226 1.00 97.81 88 ILE A N 1
ATOM 668 C CA . ILE A 1 88 ? -4.000 0.405 2.943 1.00 97.81 88 ILE A CA 1
ATOM 669 C C . ILE A 1 88 ? -2.482 0.498 2.786 1.00 97.81 88 ILE A C 1
ATOM 671 O O . ILE A 1 88 ? -1.944 -0.006 1.801 1.00 97.81 88 ILE A O 1
ATOM 675 N N . TRP A 1 89 ? -1.771 1.092 3.752 1.00 98.12 89 TRP A N 1
ATOM 676 C CA . TRP A 1 89 ? -0.311 1.194 3.658 1.00 98.12 89 TRP A CA 1
ATOM 677 C C . TRP A 1 89 ? 0.375 -0.167 3.809 1.00 98.12 89 TRP A C 1
ATOM 679 O O . TRP A 1 89 ? 1.361 -0.405 3.120 1.00 98.12 89 TRP A O 1
ATOM 689 N N . CYS A 1 90 ? -0.182 -1.103 4.589 1.00 98.25 90 CYS A N 1
ATOM 690 C CA . CYS A 1 90 ? 0.322 -2.480 4.655 1.00 98.25 90 CYS A CA 1
ATOM 691 C C . CYS A 1 90 ? 0.264 -3.187 3.290 1.00 98.25 90 CYS A C 1
ATOM 693 O O . CYS A 1 90 ? 1.220 -3.848 2.885 1.00 98.25 90 CYS A O 1
ATOM 695 N N . AL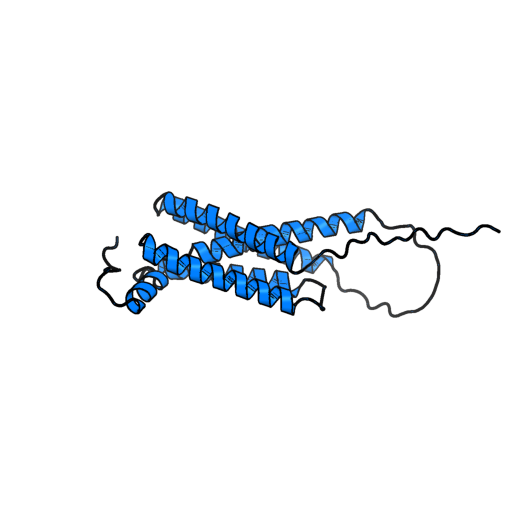A A 1 91 ? -0.835 -3.028 2.548 1.00 98.31 91 ALA A N 1
ATOM 696 C CA . ALA A 1 91 ? -0.955 -3.594 1.208 1.00 98.31 91 ALA A CA 1
ATOM 697 C C . ALA A 1 91 ? 0.020 -2.944 0.215 1.00 98.31 91 ALA A C 1
ATOM 699 O O . ALA A 1 91 ? 0.620 -3.642 -0.603 1.00 98.31 91 ALA A O 1
ATOM 700 N N . ILE A 1 92 ? 0.235 -1.627 0.301 1.00 98.06 92 ILE A N 1
ATOM 701 C CA . ILE A 1 92 ? 1.238 -0.954 -0.538 1.00 98.06 92 ILE A CA 1
ATOM 702 C C . ILE A 1 92 ? 2.653 -1.441 -0.183 1.00 98.06 92 ILE A C 1
ATOM 704 O O . ILE A 1 92 ? 3.430 -1.740 -1.087 1.00 98.06 92 ILE A O 1
ATOM 708 N N . CYS A 1 93 ? 2.969 -1.609 1.103 1.00 97.81 93 CYS A N 1
ATOM 709 C CA . CYS A 1 93 ? 4.237 -2.177 1.565 1.00 97.81 93 CYS A CA 1
ATOM 710 C C . CYS A 1 93 ? 4.475 -3.577 0.965 1.00 97.81 93 CYS A C 1
ATOM 712 O O . CYS A 1 93 ? 5.527 -3.844 0.382 1.00 97.81 93 CYS A O 1
ATOM 714 N N . GLY A 1 94 ? 3.462 -4.450 1.001 1.00 97.69 94 GLY A N 1
ATOM 715 C CA . GLY A 1 94 ? 3.515 -5.770 0.365 1.00 97.69 94 GLY A CA 1
ATOM 716 C C . GLY A 1 94 ? 3.766 -5.722 -1.144 1.00 97.69 94 GLY A C 1
ATOM 717 O O . GLY A 1 94 ? 4.564 -6.505 -1.664 1.00 97.69 94 GLY A O 1
ATOM 718 N N . TRP A 1 95 ? 3.144 -4.774 -1.849 1.00 97.00 95 TRP A N 1
ATOM 719 C CA . TRP A 1 95 ? 3.433 -4.534 -3.264 1.00 97.00 95 TRP A CA 1
ATOM 720 C C . TRP A 1 95 ? 4.903 -4.146 -3.471 1.00 97.00 95 TRP A C 1
ATOM 722 O O . TRP A 1 95 ? 5.592 -4.753 -4.291 1.00 97.00 95 TRP A O 1
ATOM 732 N N . ILE A 1 96 ? 5.397 -3.159 -2.718 1.00 95.69 96 ILE A N 1
ATOM 733 C CA . ILE A 1 96 ? 6.770 -2.637 -2.820 1.00 95.69 96 ILE A CA 1
ATOM 734 C C . ILE A 1 96 ? 7.807 -3.745 -2.593 1.00 95.69 96 ILE A C 1
ATOM 736 O O . ILE A 1 96 ? 8.756 -3.863 -3.368 1.00 95.69 96 ILE A O 1
ATOM 740 N N . LEU A 1 97 ? 7.607 -4.588 -1.574 1.00 95.94 97 LEU A N 1
ATOM 741 C CA . LEU A 1 97 ? 8.494 -5.715 -1.262 1.00 95.94 97 LEU A CA 1
ATOM 742 C C . LEU A 1 97 ? 8.620 -6.711 -2.418 1.00 95.94 97 LEU A C 1
ATOM 744 O O . LEU A 1 97 ? 9.665 -7.340 -2.592 1.00 95.94 97 LEU A O 1
ATOM 748 N N . ARG A 1 98 ? 7.553 -6.892 -3.198 1.00 94.25 98 ARG A N 1
ATOM 749 C CA . ARG A 1 98 ? 7.578 -7.783 -4.354 1.00 94.25 98 ARG A CA 1
ATOM 750 C C . ARG A 1 98 ? 8.321 -7.157 -5.536 1.00 94.25 98 ARG A C 1
ATOM 752 O O . ARG A 1 98 ? 9.131 -7.844 -6.155 1.00 94.25 98 ARG A O 1
ATOM 759 N N . GLU A 1 99 ? 8.075 -5.878 -5.813 1.00 90.69 99 GLU A N 1
ATOM 760 C CA . GLU A 1 99 ? 8.730 -5.152 -6.910 1.00 90.69 99 GLU A CA 1
ATOM 761 C C . GLU A 1 99 ? 10.256 -5.086 -6.715 1.00 90.69 99 GLU A C 1
ATOM 763 O O . GLU A 1 99 ? 11.014 -5.254 -7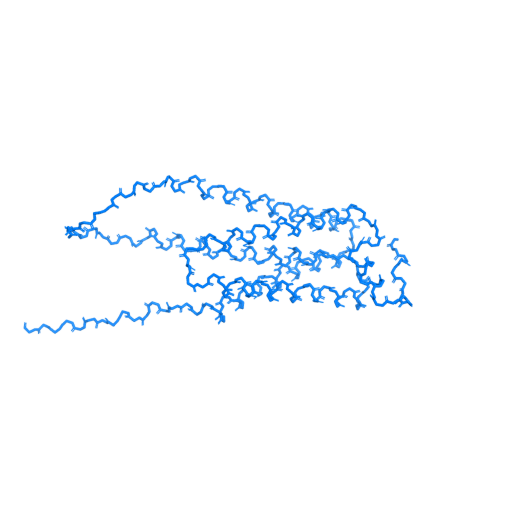.667 1.00 90.69 99 GLU A O 1
ATOM 768 N N . GLU A 1 100 ? 10.731 -4.915 -5.475 1.00 89.19 100 GLU A N 1
ATOM 769 C CA . GLU A 1 100 ? 12.172 -4.915 -5.184 1.00 89.19 100 GLU A CA 1
ATOM 770 C C . GLU A 1 100 ? 12.838 -6.247 -5.544 1.00 89.19 100 GLU A C 1
ATOM 772 O O . GLU A 1 100 ? 13.857 -6.259 -6.235 1.00 89.19 100 GLU A O 1
ATOM 777 N N . LYS A 1 101 ? 12.237 -7.379 -5.158 1.00 87.69 101 LYS A N 1
ATOM 778 C CA . LYS A 1 101 ? 12.776 -8.707 -5.491 1.00 87.69 101 LYS A CA 1
ATOM 779 C C . LYS A 1 101 ? 12.846 -8.949 -6.994 1.00 87.69 101 LYS A C 1
ATOM 781 O O . LYS A 1 101 ? 13.758 -9.638 -7.462 1.00 87.69 101 LYS A O 1
ATOM 786 N N . PHE A 1 102 ? 11.889 -8.401 -7.741 1.00 84.25 102 PHE A N 1
ATOM 787 C CA . PHE A 1 102 ? 11.884 -8.478 -9.197 1.00 84.25 102 PHE A CA 1
ATOM 788 C C . PHE A 1 102 ? 13.087 -7.726 -9.786 1.00 84.25 102 PHE A C 1
ATOM 790 O O . PHE A 1 102 ? 13.863 -8.310 -10.543 1.00 84.25 102 PHE A O 1
ATOM 797 N N . LEU A 1 103 ? 13.317 -6.483 -9.347 1.00 79.81 103 LEU A N 1
ATOM 798 C CA . LEU A 1 103 ? 14.461 -5.668 -9.780 1.00 79.81 103 LEU A CA 1
ATOM 799 C C . LEU A 1 103 ? 15.811 -6.305 -9.407 1.00 79.81 103 LEU A C 1
ATOM 801 O O . LEU A 1 103 ? 16.721 -6.369 -10.237 1.00 79.81 103 LEU A O 1
ATOM 805 N N . SER A 1 104 ? 15.926 -6.839 -8.188 1.00 84.31 104 SER A N 1
ATOM 806 C CA . SER A 1 104 ? 17.135 -7.517 -7.703 1.00 84.31 104 SER A CA 1
ATOM 807 C C . SER A 1 104 ? 17.468 -8.783 -8.511 1.00 84.31 104 SER A C 1
ATOM 809 O O . SER A 1 104 ? 18.641 -9.112 -8.700 1.00 84.31 104 SER A O 1
ATOM 811 N N . SER A 1 105 ? 16.460 -9.474 -9.057 1.00 84.25 105 SER A N 1
ATOM 812 C CA . SER A 1 105 ? 16.654 -10.681 -9.879 1.00 84.25 105 SER A CA 1
ATOM 813 C C . SER A 1 105 ? 17.166 -10.369 -11.295 1.00 84.25 105 SER A C 1
ATOM 815 O O . SER A 1 105 ? 17.974 -11.120 -11.851 1.00 84.25 105 SER A O 1
ATOM 817 N N . GLU A 1 106 ? 16.748 -9.246 -11.884 1.00 78.06 106 GLU A N 1
ATOM 818 C CA . GLU A 1 106 ? 17.149 -8.839 -13.240 1.00 78.06 106 GLU A CA 1
ATOM 819 C C . GLU A 1 106 ? 18.635 -8.433 -13.310 1.00 78.06 106 GLU A C 1
ATOM 821 O O . GLU A 1 106 ? 19.352 -8.761 -14.265 1.00 78.06 106 GLU A O 1
ATOM 826 N N . GLN A 1 107 ? 19.143 -7.789 -12.255 1.00 76.12 107 GLN A N 1
ATOM 827 C CA . GLN A 1 107 ? 20.528 -7.316 -12.198 1.00 76.12 107 GLN A CA 1
ATOM 828 C C . GLN A 1 107 ? 21.558 -8.462 -12.184 1.00 76.12 107 GLN A C 1
ATOM 830 O O . GLN A 1 107 ? 22.634 -8.343 -12.782 1.00 76.12 107 GLN A O 1
ATOM 835 N N . ILE A 1 108 ? 21.226 -9.593 -11.553 1.00 79.56 108 ILE A N 1
ATOM 836 C CA . ILE A 1 108 ? 22.113 -10.764 -11.479 1.00 79.56 108 ILE A CA 1
ATOM 837 C C . ILE A 1 108 ? 22.319 -11.372 -12.874 1.00 79.56 108 ILE A C 1
ATOM 839 O O . ILE A 1 108 ? 23.449 -11.670 -13.261 1.00 79.56 108 ILE A O 1
ATOM 843 N N . THR A 1 109 ? 21.255 -11.474 -13.673 1.00 77.12 109 THR A N 1
ATOM 844 C CA . THR A 1 109 ? 21.296 -12.122 -14.998 1.00 77.12 109 THR A CA 1
ATOM 845 C C . THR A 1 109 ? 22.180 -11.366 -15.998 1.00 77.12 109 THR A C 1
ATOM 847 O O . THR A 1 109 ? 22.887 -11.974 -16.805 1.00 77.12 109 THR A O 1
ATOM 850 N N . THR A 1 110 ? 22.207 -10.034 -15.917 1.00 69.62 110 THR A N 1
ATOM 851 C CA . THR A 1 110 ? 22.963 -9.189 -16.859 1.00 69.62 110 THR A CA 1
ATOM 852 C C . THR A 1 110 ? 24.483 -9.293 -16.661 1.00 69.62 110 THR A C 1
ATOM 854 O O . THR A 1 110 ? 25.250 -9.080 -17.599 1.00 69.62 110 THR A O 1
ATOM 857 N N . THR A 1 111 ? 24.947 -9.667 -15.465 1.00 71.06 111 THR A N 1
ATOM 858 C CA . THR A 1 111 ? 26.388 -9.718 -15.154 1.00 71.06 111 THR A CA 1
ATOM 859 C C . THR A 1 111 ? 27.062 -10.997 -15.669 1.00 71.06 111 THR A C 1
ATOM 861 O O . THR A 1 111 ? 28.252 -10.987 -15.976 1.00 71.06 111 THR A O 1
ATOM 864 N N . THR A 1 112 ? 26.318 -12.096 -15.821 1.00 72.00 112 THR A N 1
ATOM 865 C CA . THR A 1 112 ? 26.901 -13.412 -16.143 1.00 72.00 112 THR A CA 1
ATOM 866 C C . THR A 1 112 ? 27.070 -13.664 -17.645 1.00 72.00 112 THR A C 1
ATOM 868 O O . THR A 1 112 ? 27.887 -14.495 -18.033 1.00 72.00 112 THR A O 1
ATOM 871 N N . THR A 1 113 ? 26.381 -12.918 -18.514 1.00 61.19 113 THR A N 1
ATOM 872 C CA . THR A 1 113 ? 26.364 -13.196 -19.962 1.00 61.19 113 THR A CA 1
ATOM 873 C C . THR A 1 113 ? 26.914 -12.023 -20.763 1.00 61.19 113 THR A C 1
ATOM 875 O O . THR A 1 113 ? 26.215 -11.433 -21.581 1.00 61.19 113 THR A O 1
ATOM 878 N N . ARG A 1 114 ? 28.181 -11.656 -20.538 1.00 46.91 114 ARG A N 1
ATOM 879 C CA . ARG A 1 114 ? 28.915 -10.807 -21.487 1.00 46.91 114 ARG A CA 1
ATOM 880 C C . ARG A 1 114 ? 29.652 -11.718 -22.476 1.00 46.91 114 ARG A C 1
ATOM 882 O O . ARG A 1 114 ? 30.770 -12.135 -22.170 1.00 46.91 114 ARG A O 1
ATOM 889 N N . PRO A 1 115 ? 29.056 -12.069 -23.634 1.00 60.50 115 PRO A N 1
ATOM 890 C CA . PRO A 1 115 ? 29.823 -12.670 -24.714 1.00 60.50 115 PRO A CA 1
ATOM 891 C C . PRO A 1 115 ? 30.966 -11.721 -25.088 1.00 60.50 115 PRO A C 1
ATOM 893 O O . PRO A 1 115 ? 30.827 -10.494 -25.020 1.00 60.50 115 PRO A O 1
ATOM 896 N N . ALA A 1 116 ? 32.120 -12.308 -25.405 1.00 67.25 116 ALA A N 1
ATOM 897 C CA . ALA A 1 116 ? 33.319 -11.576 -25.777 1.00 67.25 116 ALA A CA 1
ATOM 898 C C . ALA A 1 116 ? 32.996 -10.541 -26.876 1.00 67.25 116 ALA A C 1
ATOM 900 O O . ALA A 1 116 ? 32.226 -10.849 -27.789 1.00 67.25 116 ALA A O 1
ATOM 901 N N . PRO A 1 117 ? 33.529 -9.309 -26.783 1.00 60.34 117 PRO A N 1
ATOM 902 C CA . PRO A 1 117 ? 33.285 -8.284 -27.785 1.00 60.34 117 PRO A CA 1
ATOM 903 C C . PRO A 1 117 ? 33.856 -8.744 -29.129 1.00 60.34 117 PRO A C 1
ATOM 905 O O . PRO A 1 117 ? 35.070 -8.847 -29.295 1.00 60.34 117 PRO A O 1
ATOM 908 N N . ASN A 1 118 ? 32.973 -9.021 -30.086 1.00 63.28 118 ASN A N 1
ATOM 909 C CA . ASN A 1 118 ? 33.357 -9.175 -31.481 1.00 63.28 118 ASN A CA 1
ATOM 910 C C . ASN A 1 118 ? 33.607 -7.767 -32.043 1.00 63.28 118 ASN A C 1
ATOM 912 O O . ASN A 1 118 ? 32.767 -6.879 -31.908 1.00 63.28 118 ASN A O 1
ATOM 916 N N . ASN A 1 119 ? 34.800 -7.570 -32.601 1.00 67.06 119 ASN A N 1
ATOM 917 C CA . ASN A 1 119 ? 35.434 -6.293 -32.957 1.00 67.06 119 ASN A CA 1
ATOM 918 C C . ASN A 1 119 ? 34.822 -5.551 -34.164 1.00 67.06 119 ASN A C 1
ATOM 920 O O . ASN A 1 119 ? 35.534 -4.824 -34.864 1.00 67.06 119 ASN A O 1
ATOM 924 N N . ASP A 1 120 ? 33.522 -5.669 -34.416 1.00 56.28 120 ASP A N 1
ATOM 925 C CA . ASP A 1 120 ? 32.948 -5.058 -35.611 1.00 56.28 120 ASP A CA 1
ATOM 926 C C . ASP A 1 120 ? 32.523 -3.609 -35.348 1.00 56.28 120 ASP A C 1
ATOM 928 O O . ASP A 1 120 ? 31.617 -3.267 -34.590 1.00 56.28 120 ASP A O 1
ATOM 932 N N . THR A 1 121 ? 33.324 -2.758 -35.973 1.00 61.84 121 THR A N 1
ATOM 933 C CA . THR A 1 121 ? 33.395 -1.304 -35.935 1.00 61.84 121 THR A CA 1
ATOM 934 C C . THR A 1 121 ? 32.171 -0.672 -36.603 1.00 61.84 121 THR A C 1
ATOM 936 O O . THR A 1 121 ? 31.909 -1.011 -37.751 1.00 61.84 121 THR A O 1
ATOM 939 N N . SER A 1 122 ? 31.480 0.284 -35.956 1.00 48.00 122 SER A N 1
ATOM 940 C CA . SER A 1 122 ? 31.026 1.559 -36.570 1.00 48.00 122 SER A CA 1
ATOM 941 C C . SER A 1 122 ? 30.052 2.372 -35.684 1.00 48.00 122 SER A C 1
ATOM 943 O O . SER A 1 122 ? 29.080 1.836 -35.164 1.00 48.00 122 SER A O 1
ATOM 945 N N . CYS A 1 123 ? 30.350 3.679 -35.592 1.00 45.50 123 CYS A N 1
ATOM 946 C CA . CYS A 1 123 ? 29.553 4.879 -35.265 1.00 45.50 123 CYS A CA 1
ATOM 947 C C . CYS A 1 123 ? 28.526 4.833 -34.108 1.00 45.50 123 CYS A C 1
ATOM 949 O O . CYS A 1 123 ? 27.489 4.198 -34.196 1.00 45.50 123 CYS A O 1
ATOM 951 N N . GLY A 1 124 ? 28.648 5.595 -33.020 1.00 51.88 124 GLY A N 1
ATOM 952 C CA . GLY A 1 124 ? 29.328 6.880 -32.859 1.00 51.88 124 GLY A CA 1
ATOM 953 C C . GLY A 1 124 ? 28.358 7.923 -32.299 1.00 51.88 124 GLY A C 1
ATOM 954 O O . GLY A 1 124 ? 27.842 8.743 -33.041 1.00 51.88 124 GLY A O 1
ATOM 955 N N . ALA A 1 125 ? 28.134 7.880 -30.987 1.00 49.56 125 ALA A N 1
ATOM 956 C CA . ALA A 1 125 ? 27.866 9.032 -30.126 1.00 49.56 125 ALA A CA 1
ATOM 957 C C . ALA A 1 125 ? 28.102 8.547 -28.692 1.00 49.56 125 ALA A C 1
ATOM 959 O O . ALA A 1 125 ? 27.193 8.063 -28.022 1.00 49.56 125 ALA A O 1
ATOM 960 N N . VAL A 1 126 ? 29.361 8.606 -28.250 1.00 55.91 126 VAL A N 1
ATOM 961 C CA . VAL A 1 126 ? 29.741 8.340 -26.859 1.00 55.91 126 VAL A CA 1
ATOM 962 C C . VAL A 1 126 ? 29.199 9.496 -26.023 1.00 55.91 126 VAL A C 1
ATOM 964 O O . VAL A 1 126 ? 29.880 10.484 -25.769 1.00 55.91 126 VAL A O 1
ATOM 967 N N . THR A 1 127 ? 27.926 9.408 -25.650 1.00 61.56 127 THR A N 1
ATOM 968 C CA . THR A 1 127 ? 27.373 10.226 -24.579 1.00 61.56 127 THR A CA 1
ATOM 969 C C . THR A 1 127 ? 27.942 9.642 -23.298 1.00 61.56 127 THR A C 1
ATOM 971 O O . THR A 1 127 ? 27.658 8.496 -22.958 1.00 61.56 127 THR A O 1
ATOM 974 N N . SER A 1 128 ? 28.821 10.393 -22.633 1.00 62.16 128 SER A N 1
ATOM 975 C CA . SER A 1 128 ? 29.386 10.027 -21.337 1.00 62.16 128 SER A CA 1
ATOM 976 C C . SER A 1 128 ? 28.242 9.778 -20.362 1.00 62.16 128 SER A C 1
ATOM 978 O O . SER A 1 128 ? 27.628 10.716 -19.850 1.00 62.16 128 SER A O 1
ATOM 980 N N . SER A 1 129 ? 27.915 8.506 -20.166 1.00 61.31 129 SER A N 1
ATOM 981 C CA . SER A 1 129 ? 26.876 8.070 -19.250 1.00 61.31 129 SER A CA 1
ATOM 982 C C . SER A 1 129 ? 27.226 8.568 -17.845 1.00 61.31 129 SER A C 1
ATOM 984 O O . SER A 1 129 ? 28.352 8.330 -17.394 1.00 61.31 129 SER A O 1
ATOM 986 N N . PRO A 1 130 ? 26.307 9.267 -17.156 1.00 63.84 130 PRO A N 1
ATOM 987 C CA . PRO A 1 130 ? 26.533 9.721 -15.790 1.00 63.84 130 PRO A CA 1
ATOM 988 C C . PRO A 1 130 ? 26.860 8.534 -14.866 1.00 63.84 130 PRO A C 1
ATOM 990 O O . PRO A 1 130 ? 26.497 7.396 -15.178 1.00 63.84 130 PRO A O 1
ATOM 993 N N . PRO A 1 131 ? 27.549 8.770 -13.733 1.00 63.19 131 PRO A N 1
ATOM 994 C CA . PRO A 1 131 ? 27.996 7.715 -12.830 1.00 63.19 131 PRO A CA 1
ATOM 995 C C . PRO A 1 131 ? 26.802 6.936 -12.257 1.00 63.19 131 PRO A C 1
ATOM 997 O O . PRO A 1 131 ? 26.147 7.364 -11.311 1.00 63.19 131 PRO A O 1
ATOM 1000 N N . ILE A 1 132 ? 26.556 5.757 -12.833 1.00 67.69 132 ILE A N 1
ATOM 1001 C CA . ILE A 1 132 ? 25.447 4.831 -12.535 1.00 67.69 132 ILE A CA 1
ATOM 1002 C C . ILE A 1 132 ? 25.392 4.440 -11.043 1.00 67.69 132 ILE A C 1
ATOM 1004 O O . ILE A 1 132 ? 24.329 4.123 -10.516 1.00 67.69 132 ILE A O 1
ATOM 1008 N N . VAL A 1 133 ? 26.521 4.514 -10.336 1.00 76.69 133 VAL A N 1
ATOM 1009 C CA . VAL A 1 133 ? 26.661 4.050 -8.947 1.00 76.69 133 VAL A CA 1
ATOM 1010 C C . VAL A 1 133 ? 25.894 4.921 -7.940 1.00 76.69 133 VAL A C 1
ATOM 1012 O O . VAL A 1 133 ? 25.370 4.401 -6.959 1.00 76.69 133 VAL A O 1
ATOM 1015 N N . ALA A 1 134 ? 25.778 6.234 -8.166 1.00 74.44 134 ALA A N 1
ATOM 1016 C CA . ALA A 1 134 ? 25.191 7.135 -7.168 1.00 74.44 134 ALA A CA 1
ATOM 1017 C C . ALA A 1 134 ? 23.661 6.992 -7.041 1.00 74.44 134 ALA A C 1
ATOM 1019 O O . ALA A 1 134 ? 23.098 7.214 -5.968 1.00 74.44 134 ALA A O 1
ATOM 1020 N N . THR A 1 135 ? 22.973 6.615 -8.122 1.00 81.81 135 THR A N 1
ATOM 1021 C CA . THR A 1 135 ? 21.503 6.581 -8.156 1.00 81.81 135 THR A CA 1
ATOM 1022 C C . THR A 1 135 ? 20.926 5.336 -7.480 1.00 81.81 135 THR A C 1
ATOM 1024 O O . THR A 1 135 ? 19.898 5.438 -6.813 1.00 81.81 135 THR A O 1
ATOM 1027 N N . GLU A 1 136 ? 21.587 4.181 -7.592 1.00 83.19 136 GLU A N 1
ATOM 1028 C CA . GLU A 1 136 ? 21.099 2.928 -6.994 1.00 83.19 136 GLU A CA 1
ATOM 1029 C C . GLU A 1 136 ? 21.185 2.944 -5.463 1.00 83.19 136 GLU A C 1
ATOM 1031 O O . GLU A 1 136 ? 20.220 2.590 -4.785 1.00 83.19 136 GLU A O 1
ATOM 1036 N N . GLN A 1 137 ? 22.273 3.475 -4.895 1.00 88.12 137 GLN A N 1
ATOM 1037 C CA . GLN A 1 137 ? 22.411 3.584 -3.440 1.00 88.12 137 GLN A CA 1
ATOM 1038 C C . GLN A 1 137 ? 21.298 4.441 -2.816 1.00 88.12 137 GLN A C 1
ATOM 1040 O O . GLN A 1 137 ? 20.755 4.098 -1.767 1.00 88.12 137 GLN A O 1
ATOM 1045 N N . SER A 1 138 ? 20.918 5.546 -3.469 1.00 89.56 138 SER A N 1
ATOM 1046 C CA . SER A 1 138 ? 19.848 6.413 -2.964 1.00 89.56 138 SER A CA 1
ATOM 1047 C C . SER A 1 138 ? 18.488 5.711 -2.934 1.00 89.56 138 SER A C 1
ATOM 1049 O O . SER A 1 138 ? 17.681 6.017 -2.055 1.00 89.56 138 SER A O 1
ATOM 1051 N N . LYS A 1 139 ? 18.219 4.788 -3.867 1.00 88.62 139 LYS A N 1
ATOM 1052 C CA . LYS A 1 139 ? 16.974 4.004 -3.884 1.00 88.62 139 LYS A CA 1
ATOM 1053 C C . LYS A 1 139 ? 16.924 3.022 -2.725 1.00 88.62 139 LYS A C 1
ATOM 1055 O O . LYS A 1 139 ? 15.923 2.984 -2.019 1.00 88.62 139 LYS A O 1
ATOM 1060 N N . LEU A 1 140 ? 18.010 2.275 -2.519 1.00 90.62 140 LEU A N 1
ATOM 1061 C CA . LEU A 1 140 ? 18.115 1.300 -1.433 1.00 90.62 140 LEU A CA 1
ATOM 1062 C C . LEU A 1 140 ? 17.970 1.979 -0.068 1.00 90.62 140 LEU A C 1
ATOM 1064 O O . LEU A 1 140 ? 17.256 1.477 0.795 1.00 90.62 140 LEU A O 1
ATOM 1068 N N . ASN A 1 141 ? 18.562 3.166 0.094 1.00 93.31 141 ASN A N 1
ATOM 1069 C CA . ASN A 1 141 ? 18.403 3.960 1.309 1.00 93.31 141 ASN A CA 1
ATOM 1070 C C . ASN A 1 141 ? 16.937 4.377 1.523 1.00 93.31 141 ASN A C 1
ATOM 1072 O O . ASN A 1 141 ? 16.412 4.198 2.618 1.00 93.31 141 ASN A O 1
ATOM 1076 N N . LEU A 1 142 ? 16.258 4.898 0.491 1.00 94.38 142 LEU A N 1
ATOM 1077 C CA . LEU A 1 142 ? 14.852 5.308 0.597 1.00 94.38 142 LEU A CA 1
ATOM 1078 C C . LEU A 1 142 ? 13.933 4.121 0.920 1.00 94.38 142 LEU A C 1
ATOM 1080 O O . LEU A 1 142 ? 13.094 4.227 1.811 1.00 94.38 142 LEU A O 1
ATOM 1084 N N . LEU A 1 143 ? 14.114 2.994 0.230 1.00 94.81 143 LEU A N 1
ATOM 1085 C CA . LEU A 1 143 ? 13.375 1.760 0.483 1.00 94.81 143 LEU A CA 1
ATOM 1086 C C . LEU A 1 143 ? 13.577 1.283 1.924 1.00 94.81 143 LEU A C 1
ATOM 1088 O O . LEU A 1 143 ? 12.603 1.034 2.629 1.00 94.81 143 LEU A O 1
ATOM 1092 N N . SER A 1 144 ? 14.831 1.201 2.377 1.00 95.69 144 SER A N 1
ATOM 1093 C CA . SER A 1 144 ? 15.153 0.780 3.741 1.00 95.69 144 SER A CA 1
ATOM 1094 C C . SER A 1 144 ? 14.517 1.696 4.784 1.00 95.69 144 SER A C 1
ATOM 1096 O O . SER A 1 144 ? 14.061 1.202 5.812 1.00 95.69 144 SER A O 1
ATOM 1098 N N . ILE A 1 145 ? 14.467 3.009 4.534 1.00 96.62 145 ILE A N 1
ATOM 1099 C CA . ILE A 1 145 ? 13.821 3.969 5.435 1.00 96.62 145 ILE A CA 1
ATOM 1100 C C . ILE A 1 145 ? 12.318 3.694 5.507 1.00 96.62 145 ILE A C 1
ATOM 1102 O O . ILE A 1 145 ? 11.800 3.506 6.605 1.00 96.62 145 ILE A O 1
ATOM 1106 N N . VAL A 1 146 ? 11.622 3.610 4.370 1.00 96.94 146 VAL A N 1
ATOM 1107 C CA . VAL A 1 146 ? 10.163 3.399 4.353 1.00 96.94 146 VAL A CA 1
ATOM 1108 C C . VAL A 1 146 ? 9.785 2.062 4.996 1.00 96.94 146 VAL A C 1
ATOM 1110 O O . VAL A 1 146 ? 8.947 2.042 5.892 1.00 96.94 146 VAL A O 1
ATOM 1113 N N . LEU A 1 147 ? 10.479 0.971 4.656 1.00 96.44 147 LEU A N 1
ATOM 1114 C CA . LEU A 1 147 ? 10.231 -0.340 5.270 1.00 96.44 147 LEU A CA 1
ATOM 1115 C C . LEU A 1 147 ? 10.520 -0.346 6.778 1.00 96.44 147 LEU A C 1
ATOM 1117 O O . LEU A 1 147 ? 9.834 -1.027 7.538 1.00 96.44 147 LEU A O 1
ATOM 1121 N N . SER A 1 148 ? 11.514 0.426 7.234 1.00 97.56 148 SER A N 1
ATOM 1122 C CA . SER A 1 148 ? 11.784 0.573 8.669 1.00 97.56 148 SER A CA 1
ATOM 1123 C C . SER A 1 148 ? 10.670 1.336 9.394 1.00 97.56 148 SER A C 1
ATOM 1125 O O . SER A 1 148 ? 10.341 0.994 10.532 1.00 97.56 148 SER A O 1
ATOM 1127 N N . MET A 1 149 ? 10.051 2.325 8.735 1.00 97.56 149 MET A N 1
ATOM 1128 C CA . MET A 1 149 ? 8.895 3.052 9.263 1.00 97.56 149 MET A CA 1
ATOM 1129 C C . MET A 1 149 ? 7.668 2.140 9.347 1.00 97.56 149 MET A C 1
ATOM 1131 O O . MET A 1 149 ? 7.028 2.102 10.397 1.00 97.56 149 MET A O 1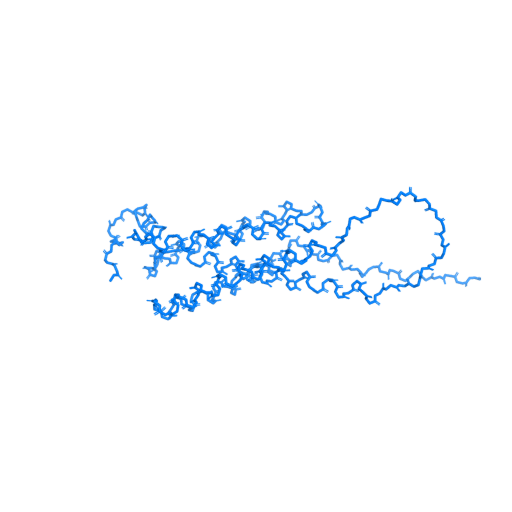
ATOM 1135 N N . ASP A 1 150 ? 7.390 1.360 8.297 1.00 97.62 150 ASP A N 1
ATOM 1136 C CA . ASP A 1 150 ? 6.294 0.384 8.282 1.00 97.62 150 ASP A CA 1
ATOM 1137 C C . ASP A 1 150 ? 6.462 -0.647 9.404 1.00 97.62 150 ASP A C 1
ATOM 1139 O O . ASP A 1 150 ? 5.550 -0.857 10.202 1.00 97.62 150 ASP A O 1
ATOM 1143 N N . LEU A 1 151 ? 7.653 -1.245 9.528 1.00 97.62 151 LEU A N 1
ATOM 1144 C CA . LEU A 1 151 ? 7.945 -2.217 10.581 1.00 97.62 151 LEU A CA 1
ATOM 1145 C C . LEU A 1 151 ? 7.773 -1.607 11.978 1.00 97.62 151 LEU A C 1
ATOM 1147 O O . LEU A 1 151 ? 7.179 -2.234 12.854 1.00 97.62 151 LEU A O 1
ATOM 1151 N N . SER A 1 152 ? 8.259 -0.381 12.181 1.00 97.81 152 SER A N 1
ATOM 1152 C CA . SER A 1 152 ? 8.108 0.327 13.456 1.00 97.81 152 SER A CA 1
ATOM 1153 C C . SER A 1 152 ? 6.636 0.578 13.793 1.00 97.81 152 SER A C 1
ATOM 1155 O O . SER A 1 152 ? 6.242 0.418 14.946 1.00 97.81 152 SER A O 1
ATOM 1157 N N . ALA A 1 153 ? 5.810 0.913 12.798 1.00 97.00 153 ALA A N 1
ATOM 1158 C CA . ALA A 1 153 ? 4.375 1.107 12.976 1.00 97.00 153 ALA A CA 1
ATOM 1159 C C . ALA A 1 153 ? 3.634 -0.203 13.284 1.00 97.00 153 ALA A C 1
ATOM 1161 O O . ALA A 1 153 ? 2.774 -0.216 14.161 1.00 97.00 153 ALA A O 1
ATOM 1162 N N . ILE A 1 154 ? 3.994 -1.316 12.632 1.00 96.81 154 ILE A N 1
ATOM 1163 C CA . ILE A 1 154 ? 3.444 -2.645 12.953 1.00 96.81 154 ILE A CA 1
ATOM 1164 C C . ILE A 1 154 ? 3.806 -3.032 14.389 1.00 96.81 154 ILE A C 1
ATOM 1166 O O . ILE A 1 154 ? 2.939 -3.468 15.140 1.00 96.81 154 ILE A O 1
ATOM 1170 N N . ILE A 1 155 ? 5.066 -2.841 14.795 1.00 97.50 155 ILE A N 1
ATOM 1171 C CA . ILE A 1 155 ? 5.507 -3.128 16.168 1.00 97.50 155 ILE A CA 1
ATOM 1172 C C . ILE A 1 155 ? 4.734 -2.259 17.163 1.00 97.50 155 ILE A C 1
ATOM 1174 O O . ILE A 1 155 ? 4.211 -2.785 18.143 1.00 97.50 155 ILE A O 1
ATOM 1178 N N . TYR A 1 156 ? 4.607 -0.957 16.895 1.00 96.62 156 TYR A N 1
ATOM 1179 C CA . TYR A 1 156 ? 3.811 -0.045 17.714 1.00 96.62 156 TYR A CA 1
ATOM 1180 C C . TYR A 1 156 ? 2.371 -0.551 17.884 1.00 96.62 156 TYR A C 1
ATOM 1182 O O . TYR A 1 156 ? 1.912 -0.725 19.013 1.00 96.62 156 TYR A O 1
ATOM 1190 N N . TYR A 1 157 ? 1.689 -0.879 16.783 1.00 94.81 157 TYR A N 1
ATOM 1191 C CA . TYR A 1 157 ? 0.319 -1.385 16.836 1.00 94.81 157 TYR A CA 1
ATOM 1192 C C . TYR A 1 157 ? 0.207 -2.757 17.500 1.00 94.81 157 TYR A C 1
ATOM 1194 O O . TYR A 1 157 ? -0.765 -3.000 18.200 1.00 94.81 157 TYR A O 1
ATOM 1202 N N . SER A 1 158 ? 1.208 -3.627 17.375 1.00 95.62 158 SER A N 1
ATOM 1203 C CA . SER A 1 158 ? 1.207 -4.927 18.062 1.00 95.62 158 SER A CA 1
ATOM 1204 C C . SER A 1 158 ? 1.283 -4.825 19.587 1.00 95.62 158 SER A C 1
ATOM 1206 O O . SER A 1 158 ? 0.924 -5.772 20.284 1.00 95.62 158 SER A O 1
ATOM 1208 N N . ILE A 1 159 ? 1.762 -3.688 20.102 1.00 97.19 159 ILE A N 1
ATOM 1209 C CA . ILE A 1 159 ? 1.868 -3.413 21.537 1.00 97.19 159 ILE A CA 1
ATOM 1210 C C . ILE A 1 159 ? 0.618 -2.687 22.046 1.00 97.19 159 ILE A C 1
ATOM 1212 O O . ILE A 1 159 ? 0.172 -2.955 23.160 1.00 97.19 159 ILE A O 1
ATOM 1216 N N . VAL A 1 160 ? 0.093 -1.739 21.262 1.00 95.38 160 VAL A N 1
ATOM 1217 C CA . VAL A 1 160 ? -0.992 -0.836 21.687 1.00 95.38 160 VAL A CA 1
ATOM 1218 C C . VAL A 1 160 ? -2.382 -1.402 21.392 1.00 95.38 160 VAL A C 1
ATOM 1220 O O . VAL A 1 160 ? -3.304 -1.161 22.166 1.00 95.38 160 VAL A O 1
ATOM 1223 N N . GLU A 1 161 ? -2.533 -2.154 20.303 1.00 93.38 161 GLU A N 1
ATOM 1224 C CA . GLU A 1 161 ? -3.820 -2.648 19.811 1.00 93.38 161 GLU A CA 1
ATOM 1225 C C . GLU A 1 161 ? -3.986 -4.154 20.020 1.00 93.38 161 GLU A C 1
ATOM 1227 O O . GLU A 1 161 ? -3.056 -4.892 20.349 1.00 93.38 161 GLU A O 1
ATOM 1232 N N . GLU A 1 162 ? -5.207 -4.631 19.792 1.00 93.94 162 GLU A N 1
ATOM 1233 C CA . GLU A 1 162 ? -5.518 -6.051 19.877 1.00 93.94 162 GLU A CA 1
ATOM 1234 C C . GLU A 1 162 ? -4.708 -6.893 18.863 1.00 93.94 162 GLU A C 1
ATOM 1236 O O . GLU A 1 162 ? -4.476 -6.461 17.726 1.00 93.94 162 GLU A O 1
ATOM 1241 N N . PRO A 1 163 ? -4.344 -8.150 19.197 1.00 94.50 163 PRO A N 1
ATOM 1242 C CA . PRO A 1 163 ? -3.566 -9.020 18.307 1.00 94.50 163 PRO A CA 1
ATOM 1243 C C . PRO A 1 163 ? -4.195 -9.238 16.923 1.00 94.50 163 PRO A C 1
ATOM 1245 O O . PRO A 1 163 ? -3.484 -9.477 15.943 1.00 94.50 163 PRO A O 1
ATOM 1248 N N . ILE A 1 164 ? -5.525 -9.130 16.823 1.00 93.31 164 ILE A N 1
ATOM 1249 C CA . ILE A 1 164 ? -6.255 -9.232 15.556 1.00 93.31 164 ILE A CA 1
ATOM 1250 C C . ILE A 1 164 ? -5.823 -8.154 14.550 1.00 93.31 164 ILE A C 1
ATOM 1252 O O . ILE A 1 164 ? -5.733 -8.437 13.356 1.00 93.31 164 ILE A O 1
ATOM 1256 N N . THR A 1 165 ? -5.457 -6.959 15.022 1.00 93.88 165 THR A N 1
ATOM 1257 C CA . THR A 1 165 ? -4.954 -5.858 14.189 1.00 93.88 165 THR A CA 1
ATOM 1258 C C . THR A 1 165 ? -3.609 -6.212 13.560 1.00 93.88 165 THR A C 1
ATOM 1260 O O . THR A 1 165 ? -3.404 -5.995 12.367 1.00 93.88 165 THR A O 1
ATOM 1263 N N . THR A 1 166 ? -2.718 -6.850 14.322 1.00 95.12 166 THR A N 1
ATOM 1264 C CA . THR A 1 166 ? -1.416 -7.305 13.803 1.00 95.12 166 THR A CA 1
ATOM 1265 C C . THR A 1 166 ? -1.594 -8.385 12.738 1.00 95.12 166 THR A C 1
ATOM 1267 O O . THR A 1 166 ? -0.942 -8.355 11.693 1.00 95.12 166 THR A O 1
ATOM 1270 N N . LEU A 1 167 ? -2.517 -9.329 12.960 1.00 94.94 167 LEU A N 1
ATOM 1271 C CA . LEU A 1 167 ? -2.849 -10.338 11.954 1.00 94.94 167 LEU A CA 1
ATOM 1272 C C . LEU A 1 167 ? -3.399 -9.686 10.677 1.00 94.94 167 LEU A C 1
ATOM 1274 O O . LEU A 1 167 ? -3.003 -10.068 9.576 1.00 94.94 167 LEU A O 1
ATOM 1278 N N . ALA A 1 168 ? -4.260 -8.675 10.817 1.00 95.75 168 ALA A N 1
ATOM 1279 C CA . ALA A 1 168 ? -4.787 -7.918 9.689 1.00 95.75 168 ALA A CA 1
ATOM 1280 C C . ALA A 1 168 ? -3.675 -7.212 8.889 1.00 95.75 168 ALA A C 1
ATOM 1282 O O . ALA A 1 168 ? -3.710 -7.246 7.659 1.00 95.75 168 ALA A O 1
ATOM 1283 N N . HIS A 1 169 ? -2.653 -6.650 9.550 1.00 97.31 169 HIS A N 1
ATOM 1284 C CA . HIS A 1 169 ? -1.479 -6.070 8.876 1.00 97.31 169 HIS A CA 1
ATOM 1285 C C . HIS A 1 169 ? -0.708 -7.105 8.056 1.00 97.31 169 HIS A C 1
ATOM 1287 O O . HIS A 1 169 ? -0.421 -6.870 6.883 1.00 97.31 169 HIS A O 1
ATOM 1293 N N . ILE A 1 170 ? -0.424 -8.276 8.633 1.00 97.31 170 ILE A N 1
ATOM 1294 C CA . ILE A 1 170 ? 0.290 -9.359 7.936 1.00 97.31 170 ILE A CA 1
ATOM 1295 C C . ILE A 1 170 ? -0.502 -9.827 6.708 1.00 97.31 170 ILE A C 1
ATOM 1297 O O . ILE A 1 170 ? 0.057 -9.967 5.618 1.00 97.31 170 ILE A O 1
ATOM 1301 N N . LEU A 1 171 ? -1.813 -10.037 6.859 1.00 97.56 171 LEU A N 1
ATOM 1302 C CA . LEU A 1 171 ? -2.684 -10.437 5.752 1.00 97.56 171 LEU A CA 1
ATOM 1303 C C . LEU A 1 171 ? -2.759 -9.361 4.664 1.00 97.56 171 LEU A C 1
ATOM 1305 O O . LEU A 1 171 ? -2.751 -9.693 3.480 1.00 97.56 171 LEU A O 1
ATOM 1309 N N . ALA A 1 172 ? -2.776 -8.082 5.042 1.00 97.81 172 ALA A N 1
ATOM 1310 C CA . ALA A 1 172 ? -2.750 -6.972 4.097 1.00 97.81 172 ALA A CA 1
ATOM 1311 C C . ALA A 1 172 ? -1.439 -6.924 3.295 1.00 97.81 172 ALA A C 1
ATOM 1313 O O . ALA A 1 172 ? -1.482 -6.739 2.080 1.00 97.81 172 ALA A O 1
ATOM 1314 N N . ILE A 1 173 ? -0.288 -7.178 3.930 1.00 98.31 173 ILE A N 1
ATOM 1315 C CA . ILE A 1 173 ? 1.004 -7.311 3.235 1.00 98.31 173 ILE A CA 1
ATOM 1316 C C . ILE A 1 173 ? 0.948 -8.455 2.215 1.00 98.31 173 ILE A C 1
ATOM 1318 O O . ILE A 1 173 ? 1.313 -8.269 1.053 1.00 98.31 173 ILE A O 1
ATOM 1322 N N . ILE A 1 174 ? 0.441 -9.628 2.609 1.00 98.12 174 ILE A N 1
ATOM 1323 C CA . ILE A 1 174 ? 0.287 -10.777 1.699 1.00 98.12 174 ILE A CA 1
ATOM 1324 C C . ILE A 1 174 ? -0.643 -10.423 0.529 1.00 98.12 174 ILE A C 1
ATOM 1326 O O . ILE A 1 174 ? -0.318 -10.712 -0.621 1.00 98.12 174 ILE A O 1
ATOM 1330 N N . MET A 1 175 ? -1.762 -9.745 0.797 1.00 97.81 175 MET A N 1
ATOM 1331 C CA . MET A 1 175 ? -2.682 -9.265 -0.235 1.00 97.81 175 MET A CA 1
ATOM 1332 C C . MET A 1 175 ? -1.975 -8.338 -1.234 1.00 97.81 175 MET A C 1
ATOM 1334 O O . MET A 1 175 ? -2.130 -8.517 -2.440 1.00 97.81 175 MET A O 1
ATOM 1338 N N . GLY A 1 176 ? -1.153 -7.401 -0.757 1.00 97.62 176 GLY A N 1
ATOM 1339 C CA . GLY A 1 176 ? -0.330 -6.530 -1.600 1.00 97.62 176 GLY A CA 1
ATOM 1340 C C . GLY A 1 176 ? 0.620 -7.292 -2.527 1.00 97.62 176 GLY A C 1
ATOM 1341 O O . GLY A 1 176 ? 0.682 -7.013 -3.727 1.00 97.62 176 GLY A O 1
ATOM 1342 N N . ILE A 1 177 ? 1.303 -8.311 -1.991 1.00 97.31 177 ILE A N 1
ATOM 1343 C CA . ILE A 1 177 ? 2.172 -9.215 -2.764 1.00 97.31 177 ILE A CA 1
ATOM 1344 C C . ILE A 1 177 ? 1.361 -9.932 -3.853 1.00 97.31 177 ILE A C 1
ATOM 1346 O O . ILE A 1 177 ? 1.793 -9.993 -5.005 1.00 97.31 177 ILE A O 1
ATOM 1350 N N . CYS A 1 178 ? 0.181 -10.460 -3.513 1.00 97.19 178 CYS A N 1
ATOM 1351 C CA . CYS A 1 178 ? -0.693 -11.153 -4.459 1.00 97.19 178 CYS A CA 1
ATOM 1352 C C . CYS A 1 178 ? -1.202 -10.231 -5.573 1.00 97.19 178 CYS A C 1
ATOM 1354 O O . CYS A 1 178 ? -1.200 -10.641 -6.731 1.00 97.19 178 CYS A O 1
ATOM 1356 N N . ILE A 1 179 ? -1.601 -8.997 -5.250 1.00 95.75 179 ILE A N 1
ATOM 1357 C CA . ILE A 1 179 ? -2.024 -8.005 -6.248 1.00 95.75 179 ILE A CA 1
ATOM 1358 C C . ILE A 1 179 ? -0.864 -7.730 -7.209 1.00 95.75 179 ILE A C 1
ATOM 1360 O O . ILE A 1 179 ? -1.002 -7.936 -8.408 1.00 95.75 179 ILE A O 1
ATOM 1364 N N . SER A 1 180 ? 0.320 -7.381 -6.703 1.00 94.00 180 SER A N 1
ATOM 1365 C CA . SER A 1 180 ? 1.494 -7.161 -7.559 1.00 94.00 180 SER A CA 1
ATOM 1366 C C . SER A 1 180 ? 1.798 -8.386 -8.452 1.00 94.00 180 SER A C 1
ATOM 1368 O O . SER A 1 180 ? 2.030 -8.233 -9.652 1.00 94.00 180 SER A O 1
ATOM 1370 N N . TYR A 1 181 ? 1.683 -9.611 -7.919 1.00 93.69 181 TYR A N 1
ATOM 1371 C CA . TYR A 1 181 ? 1.861 -10.857 -8.680 1.00 93.69 181 TYR A CA 1
ATOM 1372 C C . TYR A 1 181 ? 0.860 -11.048 -9.821 1.00 93.69 181 TYR A C 1
ATOM 1374 O O . TYR A 1 181 ? 1.245 -11.377 -10.945 1.00 93.69 181 TYR A O 1
ATOM 1382 N N . VAL A 1 182 ? -0.425 -10.842 -9.542 1.00 93.56 182 VAL A N 1
ATOM 1383 C CA . VAL A 1 182 ? -1.488 -10.935 -10.548 1.00 93.56 182 VAL A CA 1
ATOM 1384 C C . VAL A 1 182 ? -1.288 -9.859 -11.617 1.00 93.56 182 VAL A C 1
ATOM 1386 O O . VAL A 1 182 ? -1.390 -10.156 -12.806 1.00 93.56 182 VAL A O 1
ATOM 1389 N N . GLY A 1 183 ? -0.932 -8.639 -11.210 1.00 90.00 183 GLY A N 1
ATOM 1390 C CA . GLY A 1 183 ? -0.608 -7.539 -12.113 1.00 90.00 183 GLY A CA 1
ATOM 1391 C C . GLY A 1 183 ? 0.435 -7.919 -13.147 1.00 90.00 183 GLY A C 1
ATOM 1392 O O . GLY A 1 183 ? 0.214 -7.767 -14.346 1.00 90.00 183 GLY A O 1
ATOM 1393 N N . GLU A 1 184 ? 1.542 -8.496 -12.691 1.00 87.56 184 GLU A N 1
ATOM 1394 C CA . GLU A 1 184 ? 2.581 -8.956 -13.601 1.00 87.56 184 GLU A CA 1
ATOM 1395 C C . GLU A 1 184 ? 2.115 -10.050 -14.545 1.00 87.56 184 GLU A C 1
ATOM 1397 O O . GLU A 1 184 ? 2.354 -9.966 -15.748 1.00 87.56 184 GLU A O 1
ATOM 1402 N N . ARG A 1 185 ? 1.420 -11.065 -14.027 1.00 88.00 185 ARG A N 1
ATOM 1403 C CA . ARG A 1 185 ? 1.079 -12.230 -14.843 1.00 88.00 185 ARG A CA 1
ATOM 1404 C C . ARG A 1 185 ? 0.077 -11.917 -15.952 1.00 88.00 185 ARG A C 1
ATOM 1406 O O . ARG A 1 185 ? 0.167 -12.525 -17.017 1.00 88.00 185 ARG A O 1
ATOM 1413 N N . PHE A 1 186 ? -0.873 -11.022 -15.696 1.00 87.50 186 PHE A N 1
ATOM 1414 C CA . PHE A 1 186 ? -1.950 -10.722 -16.640 1.00 87.50 186 PHE A CA 1
ATOM 1415 C C . PHE A 1 186 ? -1.661 -9.520 -17.539 1.00 87.50 186 PHE A C 1
ATOM 1417 O O . PHE A 1 186 ? -2.096 -9.530 -18.687 1.00 87.50 186 PHE A O 1
ATOM 1424 N N . PHE A 1 187 ? -0.934 -8.511 -17.049 1.00 81.44 187 PHE A N 1
ATOM 1425 C CA . PHE A 1 187 ? -0.718 -7.266 -17.795 1.00 81.44 187 PHE A CA 1
ATOM 1426 C C . PHE A 1 187 ? 0.675 -7.164 -18.424 1.00 81.44 187 PHE A C 1
ATOM 1428 O O . PHE A 1 187 ? 0.839 -6.427 -19.390 1.00 81.44 187 PHE A O 1
ATOM 1435 N N . TYR A 1 188 ? 1.659 -7.943 -17.959 1.00 73.62 188 TYR A N 1
ATOM 1436 C CA . TYR A 1 188 ? 2.989 -8.019 -18.574 1.00 73.62 188 TYR A CA 1
ATOM 1437 C C . TYR A 1 188 ? 3.320 -9.471 -18.914 1.00 73.62 188 TYR A C 1
ATOM 1439 O O . TYR A 1 188 ? 4.170 -10.070 -18.250 1.00 73.62 188 TYR A O 1
ATOM 1447 N N . PRO A 1 189 ? 2.675 -10.079 -19.932 1.00 68.38 189 PRO A N 1
ATOM 1448 C CA . PRO A 1 189 ? 3.146 -11.362 -20.423 1.00 68.38 189 PRO A CA 1
ATOM 1449 C C . PRO A 1 189 ? 4.615 -11.181 -20.800 1.00 68.38 189 PRO A C 1
ATOM 1451 O O . PRO A 1 189 ? 4.946 -10.419 -21.711 1.00 68.38 189 PRO A O 1
ATOM 1454 N N . THR A 1 190 ? 5.501 -11.832 -20.043 1.00 68.12 190 THR A N 1
ATOM 1455 C CA . THR A 1 190 ? 6.916 -11.899 -20.374 1.00 68.12 190 THR A CA 1
ATOM 1456 C C . THR A 1 190 ? 6.975 -12.390 -21.805 1.00 68.12 190 THR A C 1
ATOM 1458 O O . THR A 1 190 ? 6.502 -13.487 -22.102 1.00 68.12 190 THR A O 1
ATOM 1461 N N . VAL A 1 191 ? 7.478 -11.544 -22.707 1.00 64.31 191 VAL A N 1
ATOM 1462 C CA . VAL A 1 191 ? 7.789 -11.969 -24.066 1.00 64.31 191 VAL A CA 1
ATOM 1463 C C . VAL A 1 191 ? 8.855 -13.031 -23.878 1.00 64.31 191 VAL A C 1
ATOM 1465 O O . VAL A 1 191 ? 10.019 -12.712 -23.646 1.00 64.31 191 VAL A O 1
ATOM 1468 N N . SER A 1 192 ? 8.428 -14.291 -23.840 1.00 62.66 192 SER A N 1
ATOM 1469 C CA . SER A 1 192 ? 9.309 -15.435 -23.725 1.00 62.66 192 SER A CA 1
ATOM 1470 C C . SER A 1 192 ? 10.313 -15.281 -24.851 1.00 62.66 192 SER A C 1
ATOM 1472 O O . SER A 1 192 ? 9.943 -15.303 -26.027 1.00 62.66 192 SER A O 1
ATOM 1474 N N . SER A 1 193 ? 11.573 -15.071 -24.488 1.00 59.75 193 SER A N 1
ATOM 1475 C CA . SER A 1 193 ? 12.734 -14.983 -25.372 1.00 59.75 193 SER A CA 1
ATOM 1476 C C . SER A 1 193 ? 13.047 -16.346 -26.010 1.00 59.75 193 SER A C 1
ATOM 1478 O O . SER A 1 193 ? 14.194 -16.753 -26.143 1.00 59.75 193 SER A O 1
ATOM 1480 N N . GLU A 1 194 ? 12.005 -17.068 -26.412 1.00 59.78 194 GLU A N 1
ATOM 1481 C CA . GLU A 1 194 ? 12.012 -18.447 -26.882 1.00 59.78 194 GLU A CA 1
ATOM 1482 C C . GLU A 1 194 ? 11.636 -18.504 -28.369 1.00 59.78 194 GLU A C 1
ATOM 1484 O O . GLU A 1 194 ? 10.896 -19.360 -28.839 1.00 59.78 194 GLU A O 1
ATOM 1489 N N . SER A 1 195 ? 12.168 -17.557 -29.141 1.00 56.12 195 SER A N 1
ATOM 1490 C CA . SER A 1 195 ? 12.267 -17.688 -30.597 1.00 56.12 195 SER A CA 1
ATOM 1491 C C . SER A 1 195 ? 13.675 -17.358 -31.078 1.00 56.12 195 SER A C 1
ATOM 1493 O O . SER A 1 195 ? 13.879 -16.704 -32.098 1.00 56.12 195 SER A O 1
ATOM 1495 N N . THR A 1 196 ? 14.683 -17.896 -30.389 1.00 62.38 196 THR A N 1
ATOM 1496 C CA . THR A 1 196 ? 15.918 -18.259 -31.087 1.00 62.38 196 THR A CA 1
ATOM 1497 C C . THR A 1 196 ? 15.560 -19.425 -32.001 1.00 62.38 196 THR A C 1
ATOM 1499 O O . THR A 1 196 ? 15.765 -20.584 -31.655 1.00 62.38 196 THR A O 1
ATOM 1502 N N . ILE A 1 197 ? 14.946 -19.124 -33.149 1.00 65.19 197 ILE A N 1
ATOM 1503 C CA . ILE A 1 197 ? 14.875 -20.061 -34.266 1.00 65.19 197 ILE A CA 1
ATOM 1504 C C . ILE A 1 197 ? 16.338 -20.406 -34.544 1.00 65.19 197 ILE A C 1
ATOM 1506 O O . ILE A 1 197 ? 17.093 -19.497 -34.908 1.00 65.19 197 ILE A O 1
ATOM 1510 N N . PRO A 1 198 ? 16.791 -21.652 -34.318 1.00 64.12 198 PRO A N 1
ATOM 1511 C CA . PRO A 1 198 ? 18.128 -22.021 -34.728 1.00 64.12 198 PRO A CA 1
ATOM 1512 C C . PRO A 1 198 ? 18.169 -21.782 -36.232 1.00 64.12 198 PRO A C 1
ATOM 1514 O O . PRO A 1 198 ? 17.442 -22.425 -36.991 1.00 64.12 198 PRO A O 1
ATOM 1517 N N . LEU A 1 199 ? 18.969 -20.806 -36.664 1.00 63.28 199 LEU A N 1
ATOM 1518 C CA . LEU A 1 199 ? 19.346 -20.687 -38.059 1.00 63.28 199 LEU A CA 1
ATOM 1519 C C . LEU A 1 199 ? 20.054 -21.999 -38.385 1.00 63.28 199 LEU A C 1
ATOM 1521 O O . LEU A 1 199 ? 21.224 -22.186 -38.053 1.00 63.28 199 LEU A O 1
ATOM 1525 N N . ILE A 1 200 ? 19.307 -22.937 -38.969 1.00 68.44 200 ILE A N 1
ATOM 1526 C CA . ILE A 1 200 ? 19.845 -24.126 -39.610 1.00 68.44 200 ILE A CA 1
ATOM 1527 C C . ILE A 1 200 ? 20.680 -23.582 -40.765 1.00 68.44 200 ILE A C 1
ATOM 1529 O O . ILE A 1 200 ? 20.186 -23.300 -41.854 1.00 68.44 200 ILE A O 1
ATOM 1533 N N . GLY A 1 201 ? 21.950 -23.326 -40.458 1.00 66.25 201 GLY A N 1
ATOM 1534 C CA . GLY A 1 201 ? 22.971 -22.962 -41.414 1.00 66.25 201 GLY A CA 1
ATOM 1535 C C . GLY A 1 201 ? 23.121 -24.117 -42.382 1.00 66.25 201 GLY A C 1
ATOM 1536 O O . GLY A 1 201 ? 23.715 -25.145 -42.060 1.00 66.25 201 GLY A O 1
ATOM 1537 N N . ASN A 1 202 ? 22.536 -23.932 -43.556 1.00 65.38 202 ASN A N 1
ATOM 1538 C CA . ASN A 1 202 ? 22.702 -24.781 -44.713 1.00 65.38 202 ASN A CA 1
ATOM 1539 C C . ASN A 1 202 ? 24.188 -24.731 -45.121 1.00 65.38 202 ASN A C 1
ATOM 1541 O O . ASN A 1 202 ? 24.636 -23.748 -45.711 1.00 65.38 202 ASN A O 1
ATOM 1545 N N . ARG A 1 203 ? 24.977 -25.738 -44.725 1.00 65.62 203 ARG A N 1
ATOM 1546 C CA . ARG A 1 203 ? 26.319 -25.968 -45.277 1.00 65.62 203 ARG A CA 1
ATOM 1547 C C . ARG A 1 203 ? 26.142 -26.639 -46.637 1.00 65.62 203 ARG A C 1
ATOM 1549 O O . ARG A 1 203 ? 25.835 -27.828 -46.673 1.00 65.62 203 ARG A O 1
ATOM 1556 N N . ASN A 1 204 ? 26.345 -25.873 -47.704 1.00 70.19 204 ASN A N 1
ATOM 1557 C CA . ASN A 1 204 ? 26.695 -26.403 -49.022 1.00 70.19 204 ASN A CA 1
ATOM 1558 C C . ASN A 1 204 ? 28.212 -26.354 -49.192 1.00 70.19 204 ASN A C 1
ATOM 1560 O O . ASN A 1 204 ? 28.806 -25.350 -48.733 1.00 70.19 204 ASN A O 1
#